Protein AF-A0A7X7UWN7-F1 (afdb_monomer_lite)

Secondary structure (DSSP, 8-state):
--HHHHHHHHHHHHHHHHHHH-TTTSHHHHHHHHHHHHHHHHHHHHHHHHHHHHHTTPPP-HHHHHHHTT--HHHHHHHHHHHHHTTSEEEETTEEEE-HHHHHHHHHHHHHHHHHHHHHHHHT---GGGHHHHHHHHHTTS-HHHHHHHHHHTT--SB-SSSPBPPPTTSPPPP---EEGGG--TT-EEEEEEE---SHHHHHHHHHTT--TT-EEEEEEE-SSEEEEEETTEEEEEEHHHHTTEEEEE-TT-HHHHTTEEEGGGPPTT--EEEEEE-TTS-HHHHHHHHHTT--TT-EEEEEEE-TTS-SEEEEETTEEEEE-HHHHHTEEEEEPP---

Structure (mmCIF, N/CA/C/O backbone):
data_AF-A0A7X7UWN7-F1
#
_entry.id   AF-A0A7X7UWN7-F1
#
loop_
_atom_site.group_PDB
_atom_site.id
_atom_site.type_symbol
_atom_site.label_atom_id
_atom_site.label_alt_id
_atom_site.label_comp_id
_atom_site.label_asym_id
_atom_site.label_entity_id
_atom_site.label_seq_id
_atom_site.pdbx_PDB_ins_code
_atom_site.Cartn_x
_atom_site.Cartn_y
_atom_site.Cartn_z
_atom_site.occupancy
_atom_site.B_iso_or_equiv
_atom_site.auth_seq_id
_atom_site.auth_comp_id
_atom_site.auth_asym_id
_atom_site.auth_atom_id
_atom_site.pdbx_PDB_model_num
ATOM 1 N N . MET A 1 1 ? -22.837 42.977 45.318 1.00 58.94 1 MET A N 1
ATOM 2 C CA . MET A 1 1 ? -22.972 42.975 43.844 1.00 58.94 1 MET A CA 1
ATOM 3 C C . MET A 1 1 ? -24.121 43.914 43.509 1.00 58.94 1 MET A C 1
ATOM 5 O O . MET A 1 1 ? -25.212 43.679 44.011 1.00 58.94 1 MET A O 1
ATOM 9 N N . ASN A 1 2 ? -23.873 45.028 42.815 1.00 81.75 2 ASN A N 1
ATOM 10 C CA . ASN A 1 2 ? -24.909 46.043 42.580 1.00 81.75 2 ASN A CA 1
ATOM 11 C C . ASN A 1 2 ? -26.009 45.492 41.660 1.00 81.75 2 ASN A C 1
ATOM 13 O O . ASN A 1 2 ? -25.723 44.777 40.705 1.00 81.75 2 ASN A O 1
ATOM 17 N N . LEU A 1 3 ? -27.269 45.849 41.920 1.00 79.75 3 LEU A N 1
ATOM 18 C CA . LEU A 1 3 ? -28.424 45.386 41.133 1.00 79.75 3 LEU A CA 1
ATOM 19 C C . LEU A 1 3 ? -28.244 45.666 39.625 1.00 79.75 3 LEU A C 1
ATOM 21 O O . LEU A 1 3 ? -28.617 44.864 38.776 1.00 79.75 3 LEU A O 1
ATOM 25 N N . ILE A 1 4 ? -27.571 46.773 39.309 1.00 78.88 4 ILE A N 1
ATOM 26 C CA . ILE A 1 4 ? -27.265 47.225 37.949 1.00 78.88 4 ILE A CA 1
ATOM 27 C C . ILE A 1 4 ? -26.308 46.264 37.220 1.00 78.88 4 ILE A C 1
ATOM 29 O O . ILE A 1 4 ? -26.513 45.984 36.041 1.00 78.88 4 ILE A O 1
ATOM 33 N N . THR A 1 5 ? -25.295 45.704 37.895 1.00 76.75 5 THR A N 1
ATOM 34 C CA . THR A 1 5 ? -24.369 44.754 37.249 1.00 76.75 5 THR A CA 1
ATOM 35 C C . THR A 1 5 ? -25.026 43.407 36.962 1.00 76.75 5 THR A C 1
ATOM 37 O O . THR A 1 5 ? -24.715 42.788 35.949 1.00 76.75 5 THR A O 1
ATOM 40 N N . ILE A 1 6 ? -25.980 42.976 37.792 1.00 77.56 6 ILE A N 1
ATOM 41 C CA . ILE A 1 6 ? -26.754 41.746 37.556 1.00 77.56 6 ILE A CA 1
ATOM 42 C C . ILE A 1 6 ? -27.646 41.899 36.316 1.00 77.56 6 ILE A C 1
ATOM 44 O O . ILE A 1 6 ? -27.678 41.009 35.467 1.00 77.56 6 ILE A O 1
ATOM 48 N N . ILE A 1 7 ? -28.315 43.049 36.180 1.00 80.56 7 ILE A N 1
ATOM 49 C CA . ILE A 1 7 ? -29.203 43.351 35.047 1.00 80.56 7 ILE A CA 1
ATOM 50 C C . ILE A 1 7 ? -28.427 43.415 33.722 1.00 80.56 7 ILE A C 1
ATOM 52 O O . ILE A 1 7 ? -28.947 42.985 32.697 1.00 80.56 7 ILE A O 1
ATOM 56 N N . LEU A 1 8 ? -27.176 43.888 33.733 1.00 76.12 8 LEU A N 1
ATOM 57 C CA . LEU A 1 8 ? -26.324 43.937 32.537 1.00 76.12 8 LEU A CA 1
ATOM 58 C C . LEU A 1 8 ? -25.730 42.570 32.147 1.00 76.12 8 LEU A C 1
ATOM 60 O O . LEU A 1 8 ? -25.534 42.308 30.962 1.00 76.12 8 LEU A O 1
ATOM 64 N N . LEU A 1 9 ? -25.462 41.684 33.112 1.00 79.50 9 LEU A N 1
ATOM 65 C CA . LEU A 1 9 ? -24.860 40.366 32.855 1.00 79.50 9 LEU A CA 1
ATOM 66 C C . LEU A 1 9 ? -25.878 39.295 32.436 1.00 79.50 9 LEU A C 1
ATOM 68 O O . LEU A 1 9 ? -25.540 38.408 31.655 1.00 79.50 9 LEU A O 1
ATOM 72 N N . LEU A 1 10 ? -27.122 39.382 32.912 1.00 83.25 10 LEU A N 1
ATOM 73 C CA . LEU A 1 10 ? -28.211 38.459 32.562 1.00 83.25 10 LEU A CA 1
ATOM 74 C C . LEU A 1 10 ? -28.462 38.302 31.047 1.00 83.25 10 LEU A C 1
ATOM 76 O O . LEU A 1 10 ? -28.512 37.160 30.586 1.00 83.25 10 LEU A O 1
ATOM 80 N N . PRO A 1 11 ? -28.588 39.377 30.244 1.00 79.75 11 PRO A N 1
ATOM 81 C CA . PRO A 1 11 ? -28.801 39.246 28.803 1.00 79.75 11 PRO A CA 1
ATOM 82 C C . PRO A 1 11 ? -27.564 38.699 28.081 1.00 79.75 11 PRO A C 1
ATOM 84 O O . PRO A 1 11 ? -27.709 37.918 27.145 1.00 79.75 11 PRO A O 1
ATOM 87 N N . LEU A 1 12 ? -26.351 39.028 28.541 1.00 81.50 12 LEU A N 1
ATOM 88 C CA . LEU A 1 12 ? -25.115 38.465 27.991 1.00 81.50 12 LEU A CA 1
ATOM 89 C C . LEU A 1 12 ? -25.036 36.951 28.242 1.00 81.50 12 LEU A C 1
ATOM 91 O O . LEU A 1 12 ? -24.726 36.183 27.333 1.00 81.50 12 LEU A O 1
ATOM 95 N N . LEU A 1 13 ? -25.384 36.514 29.456 1.00 83.38 13 LEU A N 1
ATOM 96 C CA . LEU A 1 13 ? -25.461 35.099 29.812 1.00 83.38 13 LEU A CA 1
ATOM 97 C C . LEU A 1 13 ? -26.545 34.377 28.998 1.00 83.38 13 LEU A C 1
ATOM 99 O O . LEU A 1 13 ? -26.304 33.276 28.510 1.00 83.38 13 LEU A O 1
ATOM 103 N N . ALA A 1 14 ? -27.705 35.006 28.795 1.00 80.31 14 ALA A N 1
ATOM 104 C CA . ALA A 1 14 ? -28.768 34.460 27.957 1.00 80.31 14 ALA A CA 1
ATOM 105 C C . ALA A 1 14 ? -28.316 34.295 26.495 1.00 80.31 14 ALA A C 1
ATOM 107 O O . ALA A 1 14 ? -28.570 33.251 25.904 1.00 80.31 14 ALA A O 1
ATOM 108 N N . ILE A 1 15 ? -27.582 35.262 25.932 1.00 81.56 15 ILE A N 1
ATOM 109 C CA . ILE A 1 15 ? -27.003 35.159 24.581 1.00 81.56 15 ILE A CA 1
ATOM 110 C C . ILE A 1 15 ? -25.993 34.008 24.505 1.00 81.56 15 ILE A C 1
ATOM 112 O O . ILE A 1 15 ? -26.035 33.231 23.553 1.00 81.56 15 ILE A O 1
ATOM 116 N N . ILE A 1 16 ? -25.125 33.849 25.510 1.00 77.75 16 ILE A N 1
ATOM 117 C CA . ILE A 1 16 ? -24.167 32.732 25.576 1.00 77.75 16 ILE A CA 1
ATOM 118 C C . ILE A 1 16 ? -24.905 31.390 25.639 1.00 77.75 16 ILE A C 1
ATOM 120 O O . ILE A 1 16 ? -24.565 30.476 24.891 1.00 77.75 16 ILE A O 1
ATOM 124 N N . ILE A 1 17 ? -25.937 31.274 26.480 1.00 77.94 17 ILE A N 1
ATOM 125 C CA . ILE A 1 17 ? -26.763 30.063 26.597 1.00 77.94 17 ILE A CA 1
ATOM 126 C C . ILE A 1 17 ? -27.467 29.761 25.271 1.00 77.94 17 ILE A C 1
ATOM 128 O O . ILE A 1 17 ? -27.450 28.616 24.824 1.00 77.94 17 ILE A O 1
ATOM 132 N N . VAL A 1 18 ? -28.033 30.774 24.608 1.00 77.31 18 VAL A N 1
ATOM 133 C CA . VAL A 1 18 ? -28.680 30.615 23.301 1.00 77.31 18 VAL A CA 1
ATOM 134 C C . VAL A 1 18 ? -27.666 30.150 22.260 1.00 77.31 18 VAL A C 1
ATOM 136 O O . VAL A 1 18 ? -27.923 29.130 21.635 1.00 77.31 18 VAL A O 1
ATOM 139 N N . LEU A 1 19 ? -26.498 30.798 22.133 1.00 73.75 19 LEU A N 1
ATOM 140 C CA . LEU A 1 19 ? -25.402 30.381 21.239 1.00 73.75 19 LEU A CA 1
ATOM 141 C C . LEU A 1 19 ? -24.911 28.953 21.527 1.00 73.75 19 LEU A C 1
ATOM 143 O O . LEU A 1 19 ? -24.501 28.233 20.615 1.00 73.75 19 LEU A O 1
ATOM 147 N N . PHE A 1 20 ? -24.963 28.524 22.787 1.00 69.81 20 PHE A N 1
ATOM 148 C CA . PHE A 1 20 ? -24.607 27.169 23.190 1.00 69.81 20 PHE A CA 1
ATOM 149 C C . PHE A 1 20 ? -25.685 26.149 22.792 1.00 69.81 20 PHE A C 1
ATOM 151 O O . PHE A 1 20 ? -25.344 25.056 22.342 1.00 69.81 20 PHE A O 1
ATOM 158 N N . LEU A 1 21 ? -26.966 26.516 22.907 1.00 72.50 21 LEU A N 1
ATOM 159 C CA . LEU A 1 21 ? -28.130 25.652 22.678 1.00 72.50 21 LEU A CA 1
ATOM 160 C C . LEU A 1 21 ? -28.696 25.697 21.247 1.00 72.50 21 LEU A C 1
ATOM 162 O O . LEU A 1 21 ? -29.639 24.954 20.977 1.00 72.50 21 LEU A O 1
ATOM 166 N N . ILE A 1 22 ? -28.152 26.516 20.331 1.00 69.56 22 ILE A N 1
ATOM 167 C CA . ILE A 1 22 ? -28.611 26.553 18.929 1.00 69.56 22 ILE A CA 1
ATOM 168 C C . ILE A 1 22 ? -28.548 25.133 18.337 1.00 69.56 22 ILE A C 1
ATOM 170 O O . ILE A 1 22 ? -27.453 24.559 18.253 1.00 69.56 22 ILE A O 1
ATOM 174 N N . PRO A 1 23 ? -29.685 24.561 17.899 1.00 52.19 23 PRO A N 1
ATOM 175 C CA . PRO A 1 23 ? -29.709 23.249 17.266 1.00 52.19 23 PRO A CA 1
ATOM 176 C C . PRO A 1 23 ? -28.826 23.247 16.013 1.00 52.19 23 PRO A C 1
ATOM 178 O O . PRO A 1 23 ? -28.840 24.198 15.236 1.00 52.19 23 PRO A O 1
ATOM 181 N N . GLU A 1 24 ? -28.028 22.195 15.837 1.00 57.28 24 GLU A N 1
ATOM 182 C CA . GLU A 1 24 ? -27.135 21.947 14.685 1.00 57.28 24 GLU A CA 1
ATOM 183 C C . GLU A 1 24 ? -25.972 22.929 14.437 1.00 57.28 24 GLU A C 1
ATOM 185 O O . GLU A 1 24 ? -25.053 22.588 13.691 1.00 57.28 24 GLU A O 1
ATOM 190 N N . ARG A 1 25 ? -25.966 24.124 15.044 1.00 61.41 25 ARG A N 1
ATOM 191 C CA . ARG A 1 25 ? -24.914 25.144 14.836 1.00 61.41 25 ARG A CA 1
ATOM 192 C C . ARG A 1 25 ? -24.322 25.735 16.116 1.00 61.41 25 ARG A C 1
ATOM 194 O O . ARG A 1 25 ? -23.379 26.516 16.038 1.00 61.41 25 ARG A O 1
ATOM 201 N N . GLY A 1 26 ? -24.855 25.387 17.285 1.00 64.38 26 GLY A N 1
ATOM 202 C CA . GLY A 1 26 ? -24.353 25.876 18.568 1.00 64.38 26 GLY A CA 1
ATOM 203 C C . GLY A 1 26 ? -23.052 25.198 19.003 1.00 64.38 26 GLY A C 1
ATOM 204 O O . GLY A 1 26 ? -22.758 24.065 18.601 1.00 64.38 26 GLY A O 1
ATOM 205 N N . LEU A 1 27 ? -22.299 25.859 19.887 1.00 63.00 27 LEU A N 1
ATOM 206 C CA . LEU A 1 27 ? -21.019 25.353 20.417 1.00 63.00 27 LEU A CA 1
ATOM 207 C C . LEU A 1 27 ? -21.154 23.968 21.077 1.00 63.00 27 LEU A C 1
ATOM 209 O O . LEU A 1 27 ? -20.261 23.133 20.957 1.00 63.00 27 LEU A O 1
ATOM 213 N N . PHE A 1 28 ? -22.292 23.674 21.715 1.00 65.31 28 PHE A N 1
ATOM 214 C CA . PHE A 1 28 ? -22.563 22.356 22.295 1.00 65.31 28 PHE A CA 1
ATOM 215 C C . PHE A 1 28 ? -22.678 21.247 21.242 1.00 65.31 28 PHE A C 1
ATOM 217 O O . PHE A 1 28 ? -22.178 20.137 21.434 1.00 65.31 28 PHE A O 1
ATOM 224 N N . SER A 1 29 ? -23.341 21.549 20.122 1.00 55.94 29 SER A N 1
ATOM 225 C CA . SER A 1 29 ? -23.528 20.611 19.012 1.00 55.94 29 SER A CA 1
ATOM 226 C C . SER A 1 29 ? -22.199 20.312 18.310 1.00 55.94 29 SER A C 1
ATOM 228 O O . SER A 1 29 ? -21.918 19.155 17.996 1.00 55.94 29 SER A O 1
ATOM 230 N N . PHE A 1 30 ? -21.338 21.328 18.188 1.00 60.66 30 PHE A N 1
ATOM 231 C CA . PHE A 1 30 ? -19.974 21.198 17.686 1.00 60.66 30 PHE A CA 1
ATOM 232 C C . PHE A 1 30 ? -19.118 20.302 18.590 1.00 60.66 30 PHE A C 1
ATOM 234 O O . PHE A 1 30 ? -18.545 19.325 18.114 1.00 60.66 30 PHE A O 1
ATOM 241 N N . SER A 1 31 ? -19.108 20.553 19.905 1.00 61.59 31 SER A N 1
ATOM 242 C CA . SER A 1 31 ? -18.355 19.733 20.867 1.00 61.59 31 SER A CA 1
ATOM 243 C C . SER A 1 31 ? -18.829 18.277 20.908 1.00 61.59 31 SER A C 1
ATOM 245 O O . SER A 1 31 ? -18.015 17.358 20.989 1.00 61.59 31 SER A O 1
ATOM 247 N N . ARG A 1 32 ? -20.146 18.036 20.815 1.00 65.94 32 ARG A N 1
ATOM 248 C CA . ARG A 1 32 ? -20.699 16.674 20.726 1.00 65.94 32 ARG A CA 1
ATOM 249 C C . ARG A 1 32 ? -20.287 15.965 19.441 1.00 65.94 32 ARG A C 1
ATOM 251 O O . ARG A 1 32 ? -19.937 14.788 19.499 1.00 65.94 32 ARG A O 1
ATOM 258 N N . LYS A 1 33 ? -20.325 16.666 18.305 1.00 71.88 33 LYS A N 1
ATOM 259 C CA . LYS A 1 33 ? -19.893 16.125 17.015 1.00 71.88 33 LYS A CA 1
ATOM 260 C C . LYS A 1 33 ? -18.407 15.763 17.051 1.00 71.88 33 LYS A C 1
ATOM 262 O O . LYS A 1 33 ? -18.080 14.611 16.806 1.00 71.88 33 LYS A O 1
ATOM 267 N N . ALA A 1 34 ? -17.550 16.686 17.490 1.00 71.81 34 ALA A N 1
ATOM 268 C CA . ALA A 1 34 ? -16.112 16.453 17.616 1.00 71.81 34 ALA A CA 1
ATOM 269 C C . ALA A 1 34 ? -15.787 15.259 18.530 1.00 71.81 34 ALA A C 1
ATOM 271 O O . ALA A 1 34 ? -14.962 14.417 18.183 1.00 71.81 34 ALA A O 1
ATOM 272 N N . LYS A 1 35 ? -16.482 15.132 19.671 1.00 74.88 35 LYS A N 1
ATOM 273 C CA . LYS A 1 35 ? -16.328 13.971 20.559 1.00 74.88 35 LYS A CA 1
ATOM 274 C C . LYS A 1 35 ? -16.717 12.663 19.864 1.00 74.88 35 LYS A C 1
ATOM 276 O O . LYS A 1 35 ? -15.997 11.679 19.988 1.00 74.88 35 LYS A O 1
ATOM 281 N N . ARG A 1 36 ? -17.848 12.643 19.154 1.00 75.50 36 ARG A N 1
ATOM 282 C CA . ARG A 1 36 ? -18.319 11.452 18.434 1.00 75.50 36 ARG A CA 1
ATOM 283 C C . ARG A 1 36 ? -17.356 11.051 17.317 1.00 75.50 36 ARG A C 1
ATOM 285 O O . ARG A 1 36 ? -17.091 9.866 17.161 1.00 75.50 36 ARG A O 1
ATOM 292 N N . ASP A 1 37 ? -16.838 12.026 16.579 1.00 83.56 37 ASP A N 1
ATOM 293 C CA . ASP A 1 37 ? -15.902 11.789 15.482 1.00 83.56 37 ASP A CA 1
ATOM 294 C C . ASP A 1 37 ? -14.577 11.226 16.029 1.00 83.56 37 ASP A C 1
ATOM 296 O O . ASP A 1 37 ? -14.093 10.212 15.539 1.00 83.56 37 ASP A O 1
ATOM 300 N N . HIS A 1 38 ? -14.064 11.773 17.137 1.00 87.25 38 HIS A N 1
ATOM 301 C CA . HIS A 1 38 ? -12.885 11.225 17.819 1.00 87.25 38 HIS A CA 1
ATOM 302 C C . HIS A 1 38 ? -13.106 9.805 18.368 1.00 87.25 38 HIS A C 1
ATOM 304 O O . HIS A 1 38 ? -12.236 8.945 18.262 1.00 87.25 38 HIS A O 1
ATOM 310 N N . GLU A 1 39 ? -14.280 9.530 18.942 1.00 87.94 39 GLU A N 1
ATOM 311 C CA . GLU A 1 39 ? -14.623 8.178 19.389 1.00 87.94 39 GLU A CA 1
ATOM 312 C C . GLU A 1 39 ? -14.710 7.174 18.236 1.00 87.94 39 GLU A C 1
ATOM 314 O O . GLU A 1 39 ? -14.406 6.001 18.446 1.00 87.94 39 GLU A O 1
ATOM 319 N N . ARG A 1 40 ? -15.138 7.619 17.049 1.00 90.50 40 ARG A N 1
ATOM 320 C CA . ARG A 1 40 ? -15.190 6.787 15.847 1.00 90.50 40 ARG A CA 1
ATOM 321 C C . ARG A 1 40 ? -13.786 6.410 15.381 1.00 90.50 40 ARG A C 1
ATOM 323 O O . ARG A 1 40 ? -13.562 5.225 15.181 1.00 90.50 40 ARG A O 1
ATOM 330 N N . ILE A 1 41 ? -12.873 7.381 15.303 1.00 94.44 41 ILE A N 1
ATOM 331 C CA . ILE A 1 41 ? -11.463 7.170 14.929 1.00 94.44 41 ILE A CA 1
ATOM 332 C C . ILE A 1 41 ? -10.845 6.075 15.805 1.00 94.44 41 ILE A C 1
ATOM 334 O O . ILE A 1 41 ? -10.459 5.028 15.307 1.00 94.44 41 ILE A O 1
ATOM 338 N N . ILE A 1 42 ? -10.917 6.231 17.133 1.00 95.50 42 ILE A N 1
ATOM 339 C CA . ILE A 1 42 ? -10.351 5.252 18.076 1.00 95.50 42 ILE A CA 1
ATOM 340 C C . ILE A 1 42 ? -10.930 3.843 17.873 1.00 95.50 42 ILE A C 1
ATOM 342 O O . ILE A 1 42 ? -10.210 2.853 18.007 1.00 95.50 42 ILE A O 1
ATOM 346 N N . VAL A 1 43 ? -12.237 3.733 17.610 1.00 95.19 43 VAL A N 1
ATOM 347 C CA . VAL A 1 43 ? -12.883 2.440 17.347 1.00 95.19 43 VAL A CA 1
ATOM 348 C C . VAL A 1 43 ? -12.372 1.843 16.040 1.00 95.19 43 VAL A C 1
ATOM 350 O O . VAL A 1 43 ? -11.995 0.677 16.032 1.00 95.19 43 VAL A O 1
ATOM 353 N N . GLU A 1 44 ? -12.358 2.622 14.961 1.00 96.81 44 GLU A N 1
ATOM 354 C CA . GLU A 1 44 ? -11.932 2.177 13.633 1.00 96.81 44 GLU A CA 1
ATOM 355 C C . GLU A 1 44 ? -10.445 1.765 13.630 1.00 96.81 44 GLU A C 1
ATOM 357 O O . GLU A 1 44 ? -10.145 0.650 13.201 1.00 96.81 44 GLU A O 1
ATOM 362 N N . ASP A 1 45 ? -9.556 2.557 14.236 1.00 97.12 45 ASP A N 1
ATOM 363 C CA . ASP A 1 45 ? -8.121 2.249 14.378 1.00 97.12 45 ASP A CA 1
ATOM 364 C C . ASP A 1 45 ? -7.878 0.996 15.218 1.00 97.12 45 ASP A C 1
ATOM 366 O O . ASP A 1 45 ? -7.069 0.136 14.875 1.00 97.12 45 ASP A O 1
ATOM 370 N N . SER A 1 46 ? -8.633 0.835 16.311 1.00 97.75 46 SER A N 1
ATOM 371 C CA . SER A 1 46 ? -8.522 -0.371 17.137 1.00 97.75 46 SER A CA 1
ATOM 372 C C . SER A 1 46 ? -8.910 -1.622 16.357 1.00 97.75 46 SER A C 1
ATOM 374 O O . SER A 1 46 ? -8.272 -2.661 16.506 1.00 97.75 46 SER A O 1
ATOM 376 N N . LEU A 1 47 ? -9.967 -1.544 15.545 1.00 97.81 47 LEU A N 1
ATOM 377 C CA . LEU A 1 47 ? -10.428 -2.675 14.746 1.00 97.81 47 LEU A CA 1
ATOM 378 C C . LEU A 1 47 ? -9.446 -3.011 13.620 1.00 97.81 47 LEU A C 1
ATOM 380 O O . LEU A 1 47 ? -9.218 -4.198 13.398 1.00 97.81 47 LEU A O 1
ATOM 384 N N . LYS A 1 48 ? -8.852 -2.001 12.963 1.00 96.25 48 LYS A N 1
ATOM 385 C CA . LYS A 1 48 ? -7.756 -2.183 11.992 1.00 96.25 48 LYS A CA 1
ATOM 386 C C . LYS A 1 48 ? -6.587 -2.925 12.636 1.00 96.25 48 LYS A C 1
ATOM 388 O O . LYS A 1 48 ? -6.276 -4.032 12.217 1.00 96.25 48 LYS A O 1
ATOM 393 N N . HIS A 1 49 ? -6.056 -2.402 13.744 1.00 96.69 49 HIS A N 1
ATOM 394 C CA . HIS A 1 49 ? -4.914 -3.006 14.442 1.00 96.69 49 HIS A CA 1
ATOM 395 C C . HIS A 1 49 ? -5.171 -4.457 14.872 1.00 96.69 49 HIS A C 1
ATOM 397 O O . HIS A 1 49 ? -4.323 -5.328 14.692 1.00 96.69 49 HIS A O 1
ATOM 403 N N . ILE A 1 50 ? -6.348 -4.744 15.442 1.00 97.31 50 ILE A N 1
ATOM 404 C CA . ILE A 1 50 ? -6.703 -6.115 15.846 1.00 97.31 50 ILE A CA 1
ATOM 405 C C . ILE A 1 50 ? -6.809 -7.026 14.616 1.00 97.31 50 ILE A C 1
ATOM 407 O O . ILE A 1 50 ? -6.329 -8.159 14.664 1.00 97.31 50 ILE A O 1
ATOM 411 N N . PHE A 1 51 ? -7.411 -6.537 13.527 1.00 96.50 51 PHE A N 1
ATOM 412 C CA . PHE A 1 51 ? -7.513 -7.288 12.278 1.00 96.50 51 PHE A CA 1
ATOM 413 C C . PHE A 1 51 ? -6.134 -7.626 11.712 1.00 96.50 51 PHE A C 1
ATOM 415 O O . PHE A 1 51 ? -5.914 -8.776 11.338 1.00 96.50 51 PHE A O 1
ATOM 422 N N . ASP A 1 52 ? -5.214 -6.663 11.684 1.00 93.44 52 ASP A N 1
ATOM 423 C CA . ASP A 1 52 ? -3.873 -6.847 11.126 1.00 93.44 52 ASP A CA 1
ATOM 424 C C . ASP A 1 52 ? -3.079 -7.889 11.924 1.00 93.44 52 ASP A C 1
ATOM 426 O O . ASP A 1 52 ? -2.486 -8.796 11.337 1.00 93.44 52 ASP A O 1
ATOM 430 N N . CYS A 1 53 ? -3.153 -7.848 13.262 1.00 94.31 53 CYS A N 1
ATOM 431 C CA . CYS A 1 53 ? -2.582 -8.902 14.104 1.00 94.31 53 CYS A CA 1
ATOM 432 C C . CYS A 1 53 ? -3.165 -10.281 13.754 1.00 94.31 53 CYS A C 1
ATOM 434 O O . CYS A 1 53 ? -2.415 -11.219 13.488 1.00 94.31 53 CYS A O 1
ATOM 436 N N . GLU A 1 54 ? -4.495 -10.416 13.709 1.00 93.31 54 GLU A N 1
ATOM 437 C CA . GLU A 1 54 ? -5.145 -11.695 13.388 1.00 93.31 54 GLU A CA 1
ATOM 438 C C . GLU A 1 54 ? -4.796 -12.199 11.982 1.00 93.31 54 GLU A C 1
ATOM 440 O O . GLU A 1 54 ? -4.594 -13.399 11.788 1.00 93.31 54 GLU A O 1
ATOM 445 N N . HIS A 1 55 ? -4.716 -11.296 11.000 1.00 89.56 55 HIS A N 1
ATOM 446 C CA . HIS A 1 55 ? -4.381 -11.624 9.617 1.00 89.56 55 HIS A CA 1
ATOM 447 C C . HIS A 1 55 ? -2.951 -12.158 9.486 1.00 89.56 55 HIS A C 1
ATOM 449 O O . HIS A 1 55 ? -2.712 -13.109 8.741 1.00 89.56 55 HIS A O 1
ATOM 455 N N . ASN A 1 56 ? -2.030 -11.612 10.281 1.00 87.75 56 ASN A N 1
ATOM 456 C CA . ASN A 1 56 ? -0.630 -12.026 10.330 1.00 87.75 56 ASN A CA 1
ATOM 457 C C . ASN A 1 56 ? -0.374 -13.230 11.259 1.00 87.75 56 ASN A C 1
ATOM 459 O O . ASN A 1 56 ? 0.774 -13.614 11.471 1.00 87.75 56 ASN A O 1
ATOM 463 N N . ASN A 1 57 ? -1.428 -13.882 11.771 1.00 89.69 57 ASN A N 1
ATOM 464 C CA . ASN A 1 57 ? -1.355 -14.963 12.768 1.00 89.69 57 ASN A CA 1
ATOM 465 C C . ASN A 1 57 ? -0.657 -14.547 14.078 1.00 89.69 57 ASN A C 1
ATOM 467 O O . ASN A 1 57 ? -0.070 -15.377 14.779 1.00 89.69 57 ASN A O 1
ATOM 471 N N . GLU A 1 58 ? -0.739 -13.267 14.425 1.00 92.12 58 GLU A N 1
ATOM 472 C CA . GLU A 1 58 ? -0.251 -12.704 15.676 1.00 92.12 58 GLU A CA 1
ATOM 473 C C . GLU A 1 58 ? -1.385 -12.569 16.699 1.00 92.12 58 GLU A C 1
ATOM 475 O O . GLU A 1 58 ? -2.569 -12.494 16.366 1.00 92.12 58 GLU A O 1
ATOM 480 N N . ILE A 1 59 ? -1.024 -12.519 17.983 1.00 91.25 59 ILE A N 1
ATOM 481 C CA . ILE A 1 59 ? -1.991 -12.306 19.062 1.00 91.25 59 ILE A CA 1
ATOM 482 C C . ILE A 1 59 ? -1.979 -10.819 19.430 1.00 91.25 59 ILE A C 1
ATOM 484 O O . ILE A 1 59 ? -0.960 -10.337 19.941 1.00 91.25 59 ILE A O 1
ATOM 488 N N . PRO A 1 60 ? -3.090 -10.084 19.239 1.00 93.94 60 PRO A N 1
ATOM 489 C CA . PRO A 1 60 ? -3.151 -8.683 19.616 1.00 93.94 60 PRO A CA 1
ATOM 490 C C . PRO A 1 60 ? -2.996 -8.554 21.135 1.00 93.94 60 PRO A C 1
ATOM 492 O O . PRO A 1 60 ? -3.619 -9.263 21.930 1.00 93.94 60 PRO A O 1
ATOM 495 N N . SER A 1 61 ? -2.128 -7.636 21.553 1.00 94.31 61 SER A N 1
ATOM 496 C CA . SER A 1 61 ? -1.811 -7.406 22.964 1.00 94.31 61 SER A CA 1
ATOM 497 C C . SER A 1 61 ? -2.186 -5.993 23.386 1.00 94.31 61 SER A C 1
ATOM 499 O O . SER A 1 61 ? -2.132 -5.054 22.588 1.00 94.31 61 SER A O 1
ATOM 501 N N . LEU A 1 62 ? -2.511 -5.814 24.670 1.00 95.31 62 LEU A N 1
ATOM 502 C CA . LEU A 1 62 ? -2.824 -4.491 25.217 1.00 95.31 62 LEU A CA 1
ATOM 503 C C . LEU A 1 62 ? -1.685 -3.487 24.967 1.00 95.31 62 LEU A C 1
ATOM 505 O O . LEU A 1 62 ? -1.947 -2.330 24.651 1.00 95.31 62 LEU A O 1
ATOM 509 N N . SER A 1 63 ? -0.430 -3.937 25.071 1.00 94.81 63 SER A N 1
ATOM 510 C CA . SER A 1 63 ? 0.747 -3.115 24.788 1.00 94.81 63 SER A CA 1
ATOM 511 C C . SER A 1 63 ? 0.815 -2.695 23.324 1.00 94.81 63 SER A C 1
ATOM 513 O O . SER A 1 63 ? 0.968 -1.502 23.063 1.00 94.81 63 SER A O 1
ATOM 515 N N . SER A 1 64 ? 0.650 -3.634 22.386 1.00 94.69 64 SER A N 1
ATOM 516 C CA . SER A 1 64 ? 0.656 -3.325 20.949 1.00 94.69 64 SER A CA 1
ATOM 517 C C . SER A 1 64 ? -0.421 -2.302 20.581 1.00 94.69 64 SER A C 1
ATOM 519 O O . SER A 1 64 ? -0.101 -1.280 19.979 1.00 94.69 64 SER A O 1
ATOM 521 N N . LEU A 1 65 ? -1.655 -2.498 21.061 1.00 96.19 65 LEU A N 1
ATOM 522 C CA . LEU A 1 65 ? -2.770 -1.598 20.781 1.00 96.19 65 LEU A CA 1
ATOM 523 C C . LEU A 1 65 ? -2.567 -0.219 21.424 1.00 96.19 65 LEU A C 1
ATOM 525 O O . LEU A 1 65 ? -2.828 0.800 20.796 1.00 96.19 65 LEU A O 1
ATOM 529 N N . SER A 1 66 ? -2.052 -0.165 22.659 1.00 96.50 66 SER A N 1
ATOM 530 C CA . SER A 1 66 ? -1.772 1.112 23.331 1.00 96.50 66 SER A CA 1
ATOM 531 C C . SER A 1 66 ? -0.726 1.946 22.590 1.00 96.50 66 SER A C 1
ATOM 533 O O . SER A 1 66 ? -0.854 3.167 22.506 1.00 96.50 66 SER A O 1
ATOM 535 N N . LYS A 1 67 ? 0.287 1.278 22.020 1.00 94.94 67 LYS A N 1
ATOM 536 C CA . LYS A 1 67 ? 1.329 1.915 21.218 1.00 94.94 67 LYS A CA 1
ATOM 537 C C . LYS A 1 67 ? 0.761 2.419 19.893 1.00 94.94 67 LYS A C 1
ATOM 539 O O . LYS A 1 67 ? 1.043 3.556 19.542 1.00 94.94 67 LYS A O 1
ATOM 544 N N . HIS A 1 68 ? -0.049 1.606 19.211 1.00 93.62 68 HIS A N 1
ATOM 545 C CA . HIS A 1 68 ? -0.709 1.981 17.959 1.00 93.62 68 HIS A CA 1
ATOM 546 C C . HIS A 1 68 ? -1.609 3.214 18.142 1.00 93.62 68 HIS A C 1
ATOM 548 O O . HIS A 1 68 ? -1.429 4.219 17.469 1.00 93.62 68 HIS A O 1
ATOM 554 N N . LEU A 1 69 ? -2.479 3.205 19.158 1.00 93.75 69 LEU A N 1
ATOM 555 C CA . LEU A 1 69 ? -3.378 4.326 19.465 1.00 93.75 69 LEU A CA 1
ATOM 556 C C . LEU A 1 69 ? -2.681 5.537 20.111 1.00 93.75 69 LEU A C 1
ATOM 558 O O . LEU A 1 69 ? -3.351 6.515 20.449 1.00 93.75 69 LEU A O 1
ATOM 562 N N . SER A 1 70 ? -1.372 5.461 20.383 1.00 94.62 70 SER A N 1
ATOM 563 C CA . SER A 1 70 ? -0.636 6.462 21.171 1.00 94.62 70 SER A CA 1
ATOM 564 C C . SER A 1 70 ? -1.347 6.830 22.489 1.00 94.62 70 SER A C 1
ATOM 566 O O . SER A 1 70 ? -1.408 7.993 22.894 1.00 94.62 70 SER A O 1
ATOM 568 N N . ALA A 1 71 ? -1.913 5.827 23.168 1.00 94.12 71 ALA A N 1
ATOM 569 C CA . ALA A 1 71 ? -2.782 5.992 24.331 1.00 94.12 71 ALA A CA 1
ATOM 570 C C . ALA A 1 71 ? -2.236 5.269 25.571 1.00 94.12 71 ALA A C 1
ATOM 572 O O . ALA A 1 71 ? -1.470 4.310 25.489 1.00 94.12 71 ALA A O 1
ATOM 573 N N . SER A 1 72 ? -2.665 5.693 26.766 1.00 96.31 72 SER A N 1
ATOM 574 C CA . SER A 1 72 ? -2.298 4.987 27.998 1.00 96.31 72 SER A CA 1
ATOM 575 C C . SER A 1 72 ? -2.920 3.584 28.046 1.00 96.31 72 SER A C 1
ATOM 577 O O . SER A 1 72 ? -3.991 3.332 27.485 1.00 96.31 72 SER A O 1
ATOM 579 N N . MET A 1 73 ? -2.289 2.663 28.779 1.00 95.00 73 MET A N 1
ATOM 580 C CA . MET A 1 73 ? -2.825 1.310 29.006 1.00 95.00 73 MET A CA 1
ATOM 581 C C . MET A 1 73 ? -4.238 1.338 29.604 1.00 95.00 73 MET A C 1
ATOM 583 O O . MET A 1 73 ? -5.086 0.522 29.254 1.00 95.00 73 MET A O 1
ATOM 587 N N . GLU A 1 74 ? -4.509 2.286 30.503 1.00 95.25 74 GLU A N 1
ATOM 588 C CA . GLU A 1 74 ? -5.835 2.474 31.095 1.00 95.25 74 GLU A CA 1
ATOM 589 C C . GLU A 1 74 ? -6.861 2.909 30.046 1.00 95.25 74 GLU A C 1
ATOM 591 O O . GLU A 1 74 ? -7.927 2.300 29.939 1.00 95.25 74 GLU A O 1
ATOM 596 N N . LYS A 1 75 ? -6.520 3.908 29.221 1.00 95.00 75 LYS A N 1
ATOM 597 C CA . LYS A 1 75 ? -7.397 4.373 28.146 1.00 95.00 75 LYS A CA 1
ATOM 598 C C . LYS A 1 75 ? -7.674 3.260 27.139 1.00 95.00 75 LYS A C 1
ATOM 600 O O . LYS A 1 75 ? -8.819 3.064 26.746 1.00 95.00 75 LYS A O 1
ATOM 605 N N . THR A 1 76 ? -6.652 2.481 26.802 1.00 96.12 76 THR A N 1
ATOM 606 C CA . THR A 1 76 ? -6.758 1.330 25.897 1.00 96.12 76 THR A CA 1
ATOM 607 C C . THR A 1 76 ? -7.703 0.261 26.456 1.00 96.12 76 THR A C 1
ATOM 609 O O . THR A 1 76 ? -8.559 -0.245 25.736 1.00 96.12 76 THR A O 1
ATOM 612 N N . ARG A 1 77 ? -7.648 -0.032 27.766 1.00 95.19 77 ARG A N 1
ATOM 613 C CA . ARG A 1 77 ? -8.625 -0.935 28.404 1.00 95.19 77 ARG A CA 1
ATOM 614 C C . ARG A 1 77 ? -10.053 -0.403 28.313 1.00 95.19 77 ARG A C 1
ATOM 616 O O . ARG A 1 77 ? -10.958 -1.184 28.038 1.00 95.19 77 ARG A O 1
ATOM 623 N N . GLN A 1 78 ? -10.268 0.901 28.511 1.00 94.94 78 GLN A N 1
ATOM 624 C CA . GLN A 1 78 ? -11.598 1.507 28.351 1.00 94.94 78 GLN A CA 1
ATOM 625 C C . GLN A 1 78 ? -12.128 1.329 26.921 1.00 94.94 78 GLN A C 1
ATOM 627 O O . GLN A 1 78 ? -13.305 1.024 26.738 1.00 94.94 78 GLN A O 1
ATOM 632 N N . VAL A 1 79 ? -11.258 1.467 25.914 1.00 95.88 79 VAL A N 1
ATOM 633 C CA . VAL A 1 79 ? -11.606 1.225 24.505 1.00 95.88 79 VAL A CA 1
ATOM 634 C C . VAL A 1 79 ? -11.996 -0.235 24.278 1.00 95.88 79 VAL A C 1
ATOM 636 O O . VAL A 1 79 ? -13.064 -0.484 23.728 1.00 95.88 79 VAL A O 1
ATOM 639 N N . LEU A 1 80 ? -11.211 -1.198 24.771 1.00 96.69 80 LEU A N 1
ATOM 640 C CA . LEU A 1 80 ? -11.541 -2.627 24.667 1.00 96.69 80 LEU A CA 1
ATOM 641 C C . LEU A 1 80 ? -12.873 -2.968 25.351 1.00 96.69 80 LEU A C 1
ATOM 643 O O . LEU A 1 80 ? -13.692 -3.696 24.793 1.00 96.69 80 LEU A O 1
ATOM 647 N N . HIS A 1 81 ? -13.135 -2.407 26.534 1.00 95.38 81 HIS A N 1
ATOM 648 C CA . HIS A 1 81 ? -14.429 -2.569 27.199 1.00 95.38 81 HIS A CA 1
ATOM 649 C C . HIS A 1 81 ? -15.579 -2.025 26.347 1.00 95.38 81 HIS A C 1
ATOM 651 O O . HIS A 1 81 ? -16.570 -2.727 26.160 1.00 95.38 81 HIS A O 1
ATOM 657 N N . LYS A 1 82 ? -15.419 -0.832 25.764 1.00 95.19 82 LYS A N 1
ATOM 658 C CA . LYS A 1 82 ? -16.419 -0.248 24.866 1.00 95.19 82 LYS A CA 1
ATOM 659 C C . LYS A 1 82 ? -16.656 -1.124 23.634 1.00 95.19 82 LYS A C 1
ATOM 661 O O . LYS A 1 82 ? -17.806 -1.397 23.316 1.00 95.19 82 LYS A O 1
ATOM 666 N N . LEU A 1 83 ? -15.593 -1.585 22.966 1.00 97.31 83 LEU A N 1
ATOM 667 C CA . LEU A 1 83 ? -15.676 -2.472 21.796 1.00 97.31 83 LEU A CA 1
ATOM 668 C C . LEU A 1 83 ? -16.423 -3.775 22.119 1.00 97.31 83 LEU A C 1
ATOM 670 O O . LEU A 1 83 ? -17.217 -4.248 21.306 1.00 97.31 83 LEU A O 1
ATOM 674 N N . LYS A 1 84 ? -16.204 -4.328 23.320 1.00 97.31 84 LYS A N 1
ATOM 675 C CA . LYS A 1 84 ? -16.936 -5.495 23.826 1.00 97.31 84 LYS A CA 1
ATOM 676 C C . LYS A 1 84 ? -18.419 -5.183 24.036 1.00 97.31 84 LYS A C 1
ATOM 678 O O . LYS A 1 84 ? -19.260 -5.974 23.624 1.00 97.31 84 LYS A O 1
ATOM 683 N N . GLU A 1 85 ? -18.745 -4.057 24.672 1.00 96.56 85 GLU A N 1
ATOM 684 C CA . GLU A 1 85 ? -20.134 -3.642 24.934 1.00 96.56 85 GLU A CA 1
ATOM 685 C C . GLU A 1 85 ? -20.945 -3.465 23.647 1.00 96.56 85 GLU A C 1
ATOM 687 O O . GLU A 1 85 ? -22.116 -3.835 23.607 1.00 96.56 85 GLU A O 1
ATOM 692 N N . ILE A 1 86 ? -20.318 -2.952 22.584 1.00 96.50 86 ILE A N 1
ATOM 693 C CA . ILE A 1 86 ? -20.950 -2.806 21.264 1.00 96.50 86 ILE A CA 1
ATOM 694 C C . ILE A 1 86 ? -20.830 -4.062 20.381 1.00 96.50 86 ILE A C 1
ATOM 696 O O . ILE A 1 86 ? -21.242 -4.029 19.225 1.00 96.50 86 ILE A O 1
ATOM 700 N N . GLY A 1 87 ? -20.285 -5.164 20.910 1.00 97.56 87 GLY A N 1
ATOM 701 C CA . GLY A 1 87 ? -20.272 -6.475 20.254 1.00 97.56 87 GLY A CA 1
ATOM 702 C C . GLY A 1 87 ? -19.276 -6.638 19.101 1.00 97.56 87 GLY A C 1
ATOM 703 O O . GLY A 1 87 ? -19.454 -7.536 18.282 1.00 97.56 87 GLY A O 1
ATOM 704 N N . LEU A 1 88 ? -18.238 -5.800 19.011 1.00 98.19 88 LEU A N 1
ATOM 705 C CA . LEU A 1 88 ? -17.247 -5.867 17.924 1.00 98.19 88 LEU A CA 1
ATOM 706 C C . LEU A 1 88 ? -16.025 -6.731 18.261 1.00 98.19 88 LEU A C 1
ATOM 708 O O . LEU A 1 88 ? -15.291 -7.134 17.362 1.00 98.19 88 LEU A O 1
ATOM 712 N N . ILE A 1 89 ? -15.803 -7.035 19.540 1.00 98.12 89 ILE A N 1
ATOM 713 C CA . ILE A 1 89 ? -14.736 -7.944 19.975 1.00 98.12 89 ILE A CA 1
ATOM 714 C C . ILE A 1 89 ? -15.244 -8.938 21.018 1.00 98.12 89 ILE A C 1
ATOM 716 O O . ILE A 1 89 ? -16.119 -8.615 21.830 1.00 98.12 89 ILE A O 1
ATOM 720 N N . HIS A 1 90 ? -14.634 -10.120 21.069 1.00 96.44 90 HIS A N 1
ATOM 721 C CA . HIS A 1 90 ? -14.626 -10.912 22.292 1.00 96.44 90 HIS A CA 1
ATOM 722 C C . HIS A 1 90 ? -13.463 -10.446 23.167 1.00 96.44 90 HIS A C 1
ATOM 724 O O . HIS A 1 90 ? -12.366 -10.208 22.677 1.00 96.44 90 HIS A O 1
ATOM 730 N N . TYR A 1 91 ? -13.697 -10.302 24.473 1.00 94.31 91 TYR A N 1
ATOM 731 C CA . TYR A 1 91 ? -12.665 -9.881 25.424 1.00 94.31 91 TYR A CA 1
ATOM 732 C C . TYR A 1 91 ? -12.801 -10.643 26.747 1.00 94.31 91 TYR A C 1
ATOM 734 O O . TYR A 1 91 ? -13.808 -10.493 27.465 1.00 94.31 91 TYR A O 1
ATOM 742 N N . LYS A 1 92 ? -11.794 -11.477 27.045 1.00 88.62 92 LYS A N 1
ATOM 743 C CA . LYS A 1 92 ? -11.717 -12.367 28.215 1.00 88.62 92 LYS A CA 1
ATOM 744 C C . LYS A 1 92 ? -10.262 -12.517 28.676 1.00 88.62 92 LYS A C 1
ATOM 746 O O . LYS A 1 92 ? -9.383 -12.713 27.853 1.00 88.62 92 LYS A O 1
ATOM 751 N N . GLU A 1 93 ? -10.016 -12.450 29.989 1.00 81.94 93 GLU A N 1
ATOM 752 C CA . GLU A 1 93 ? -8.696 -12.737 30.595 1.00 81.94 93 GLU A CA 1
ATOM 753 C C . GLU A 1 93 ? -7.518 -11.985 29.929 1.00 81.94 93 GLU A C 1
ATOM 755 O O . GLU A 1 93 ? -6.447 -12.538 29.721 1.00 81.94 93 GLU A O 1
ATOM 760 N N . ASN A 1 94 ? -7.714 -10.703 29.589 1.00 78.88 94 ASN A N 1
ATOM 761 C CA . ASN A 1 94 ? -6.758 -9.851 28.855 1.00 78.88 94 ASN A CA 1
ATOM 762 C C . ASN A 1 94 ? -6.424 -10.286 27.412 1.00 78.88 94 ASN A C 1
ATOM 764 O O . ASN A 1 94 ? -5.555 -9.677 26.793 1.00 78.88 94 ASN A O 1
ATOM 768 N N . SER A 1 95 ? -7.133 -11.267 26.855 1.00 90.19 95 SER A N 1
ATOM 769 C CA . SER A 1 95 ? -7.103 -11.615 25.433 1.00 90.19 95 SER A CA 1
ATOM 770 C C . SER A 1 95 ? -8.343 -11.064 24.730 1.00 90.19 95 SER A C 1
ATOM 772 O O . SER A 1 95 ? -9.450 -11.091 25.284 1.00 90.19 95 SER A O 1
ATOM 774 N N . PHE A 1 96 ? -8.156 -10.540 23.520 1.00 95.12 96 PHE A N 1
ATOM 775 C CA . PHE A 1 96 ? -9.229 -10.032 22.674 1.00 95.12 96 PHE A CA 1
ATOM 776 C C . PHE A 1 96 ? -9.036 -10.443 21.218 1.00 95.12 96 PHE A C 1
ATOM 778 O O . PHE A 1 96 ? -7.907 -10.569 20.758 1.00 95.12 96 PHE A O 1
ATOM 785 N N . ASN A 1 97 ? -10.147 -10.644 20.516 1.00 96.19 97 ASN A N 1
ATOM 786 C CA . ASN A 1 97 ? -10.199 -10.899 19.078 1.00 96.19 97 ASN A CA 1
ATOM 787 C C . ASN A 1 97 ? -11.505 -10.338 18.494 1.00 96.19 97 ASN A C 1
ATOM 789 O O . ASN A 1 97 ? -12.445 -10.021 19.233 1.00 96.19 97 ASN A O 1
ATOM 793 N N . LEU A 1 98 ? -11.560 -10.173 17.178 1.00 97.56 98 LEU A N 1
ATOM 794 C CA . LEU A 1 98 ? -12.722 -9.647 16.476 1.00 97.56 98 LEU A CA 1
ATOM 795 C C . LEU A 1 98 ? -13.884 -10.642 16.513 1.00 97.56 98 LEU A C 1
ATOM 797 O O . LEU A 1 98 ? -13.722 -11.846 16.309 1.00 97.56 98 LEU A O 1
ATOM 801 N N . THR A 1 99 ? -15.092 -10.116 16.707 1.00 97.88 99 THR A N 1
ATOM 802 C CA . THR A 1 99 ? -16.313 -10.844 16.333 1.00 97.88 99 THR A CA 1
ATOM 803 C C . THR A 1 99 ? -16.466 -10.846 14.805 1.00 97.88 99 THR A C 1
ATOM 805 O O . THR A 1 99 ? -15.800 -10.063 14.117 1.00 97.88 99 THR A O 1
ATOM 808 N N . PRO A 1 100 ? -17.361 -11.669 14.225 1.00 96.25 100 PRO A N 1
ATOM 809 C CA . PRO A 1 100 ? -17.689 -11.571 12.801 1.00 96.25 100 PRO A CA 1
ATOM 810 C C . PRO A 1 100 ? -18.092 -10.149 12.371 1.00 96.25 100 PRO A C 1
ATOM 812 O O . PRO A 1 100 ? -17.650 -9.665 11.328 1.00 96.25 100 PRO A O 1
ATOM 815 N N . GLU A 1 101 ? -18.870 -9.447 13.197 1.00 96.38 101 GLU A N 1
ATOM 816 C CA . GLU A 1 101 ? -19.284 -8.061 12.967 1.00 96.38 101 GLU A CA 1
ATOM 817 C C . GLU A 1 101 ? -18.097 -7.091 13.048 1.00 96.38 101 GLU A C 1
ATOM 819 O O . GLU A 1 101 ? -17.960 -6.215 12.189 1.00 96.38 101 GLU A O 1
ATOM 824 N N . GLY A 1 102 ? -17.212 -7.276 14.035 1.00 97.25 102 GLY A N 1
ATOM 825 C CA . GLY A 1 102 ? -15.963 -6.523 14.164 1.00 97.25 102 GLY A CA 1
ATOM 826 C C . GLY A 1 102 ? -15.060 -6.681 12.950 1.00 97.25 102 GLY A C 1
ATOM 827 O O . GLY A 1 102 ? -14.562 -5.689 12.423 1.00 97.25 102 GLY A O 1
ATOM 828 N N . LYS A 1 103 ? -14.923 -7.911 12.446 1.00 96.44 103 LYS A N 1
ATOM 829 C CA . LYS A 1 103 ? -14.136 -8.225 11.251 1.00 96.44 103 LYS A CA 1
ATOM 830 C C . LYS A 1 103 ? -14.700 -7.567 9.998 1.00 96.44 103 LYS A C 1
ATOM 832 O O . LYS A 1 103 ? -13.945 -6.983 9.223 1.00 96.44 103 LYS A O 1
ATOM 837 N N . ILE A 1 104 ? -16.020 -7.609 9.810 1.00 95.38 104 ILE A N 1
ATOM 838 C CA . ILE A 1 104 ? -16.676 -6.903 8.700 1.00 95.38 104 ILE A CA 1
ATOM 839 C C . ILE A 1 104 ? -16.417 -5.399 8.803 1.00 95.38 104 ILE A C 1
ATOM 841 O O . ILE A 1 104 ? -16.130 -4.767 7.789 1.00 95.38 104 ILE A O 1
ATOM 845 N N . TYR A 1 105 ? -16.504 -4.814 10.000 1.00 95.75 105 TYR A N 1
ATOM 846 C CA . TYR A 1 105 ? -16.242 -3.389 10.177 1.00 95.75 105 TYR A CA 1
ATOM 847 C C . TYR A 1 105 ? -14.771 -3.055 9.885 1.00 95.75 105 TYR A C 1
ATOM 849 O O . TYR A 1 105 ? -14.525 -2.211 9.027 1.00 95.75 105 TYR A O 1
ATOM 857 N N . ALA A 1 106 ? -13.808 -3.767 10.474 1.00 96.75 106 ALA A N 1
ATOM 858 C CA . ALA A 1 106 ? -12.381 -3.571 10.203 1.00 96.75 106 ALA A CA 1
ATOM 859 C C . ALA A 1 106 ? -12.082 -3.570 8.692 1.00 96.75 106 ALA A C 1
ATOM 861 O O . ALA A 1 106 ? -11.519 -2.616 8.161 1.00 96.75 106 ALA A O 1
ATOM 862 N N . LEU A 1 107 ? -12.591 -4.574 7.968 1.00 96.38 107 LEU A N 1
ATOM 863 C CA . LEU A 1 107 ? -12.429 -4.686 6.517 1.00 96.38 107 LEU A CA 1
ATOM 864 C C . LEU A 1 107 ? -13.052 -3.525 5.734 1.00 96.38 107 LEU A C 1
ATOM 866 O O . LEU A 1 107 ? -12.542 -3.157 4.677 1.00 96.38 107 LEU A O 1
ATOM 870 N N . ARG A 1 108 ? -14.145 -2.924 6.220 1.00 96.31 108 ARG A N 1
ATOM 871 C CA . ARG A 1 108 ? -14.707 -1.715 5.599 1.00 96.31 108 ARG A CA 1
ATOM 872 C C . ARG A 1 108 ? -13.766 -0.530 5.750 1.00 96.31 108 ARG A C 1
ATOM 874 O O . ARG A 1 108 ? -13.592 0.191 4.773 1.00 96.31 108 ARG A O 1
ATOM 881 N N . VAL A 1 109 ? -13.174 -0.340 6.929 1.00 96.56 109 VAL A N 1
ATOM 882 C CA . VAL A 1 109 ? -12.225 0.758 7.169 1.00 96.56 109 VAL A CA 1
ATOM 883 C C . VAL A 1 109 ? -10.969 0.559 6.316 1.00 96.56 109 VAL A C 1
ATOM 885 O O . VAL A 1 109 ? -10.615 1.454 5.554 1.00 96.56 109 VAL A O 1
ATOM 888 N N . ILE A 1 110 ? -10.395 -0.650 6.313 1.00 96.62 110 ILE A N 1
ATOM 889 C CA . ILE A 1 110 ? -9.244 -1.017 5.464 1.00 96.62 110 ILE A CA 1
ATOM 890 C C . ILE A 1 110 ? -9.554 -0.781 3.979 1.00 96.62 110 ILE A C 1
ATOM 892 O O . ILE A 1 110 ? -8.749 -0.208 3.248 1.00 96.62 110 ILE A O 1
ATOM 896 N N . ARG A 1 111 ? -10.754 -1.162 3.514 1.00 97.62 111 ARG A N 1
ATOM 897 C CA . ARG A 1 111 ? -11.190 -0.890 2.135 1.00 97.62 111 ARG A CA 1
ATOM 898 C C . ARG A 1 111 ? -11.230 0.606 1.836 1.00 97.62 111 ARG A C 1
ATOM 900 O O . ARG A 1 111 ? -10.822 0.997 0.747 1.00 97.62 111 ARG A O 1
ATOM 907 N N . ILE A 1 112 ? -11.739 1.432 2.751 1.00 97.69 112 ILE A N 1
ATOM 908 C CA . ILE A 1 112 ? -11.788 2.890 2.570 1.00 97.69 112 ILE A CA 1
ATOM 909 C C . ILE A 1 112 ? -10.369 3.461 2.478 1.00 97.69 112 ILE A C 1
ATOM 911 O O . ILE A 1 112 ? -10.101 4.208 1.536 1.00 97.69 112 ILE A O 1
ATOM 915 N N . HIS A 1 113 ? -9.481 3.071 3.396 1.00 97.62 113 HIS A N 1
ATOM 916 C CA . HIS A 1 113 ? -8.075 3.481 3.419 1.00 97.62 113 HIS A CA 1
ATOM 917 C C . HIS A 1 113 ? -7.381 3.186 2.082 1.00 97.62 113 HIS A C 1
ATOM 919 O O . HIS A 1 113 ? -7.007 4.103 1.352 1.00 97.62 113 HIS A O 1
ATOM 925 N N . ARG A 1 114 ? -7.362 1.914 1.672 1.00 97.56 114 ARG A N 1
ATOM 926 C CA . ARG A 1 114 ? -6.684 1.474 0.443 1.00 97.56 114 ARG A CA 1
ATOM 927 C C . ARG A 1 114 ? -7.284 2.081 -0.832 1.00 97.56 114 ARG A C 1
ATOM 929 O O . ARG A 1 114 ? -6.584 2.364 -1.805 1.00 97.56 114 ARG A O 1
ATOM 936 N N . LEU A 1 115 ? -8.599 2.334 -0.853 1.00 98.00 115 LEU A N 1
ATOM 937 C CA . LEU A 1 115 ? -9.241 3.070 -1.952 1.00 98.00 115 LEU A CA 1
ATOM 938 C C . LEU A 1 115 ? -8.816 4.543 -1.992 1.00 98.00 115 LEU A C 1
ATOM 940 O O . LEU A 1 115 ? -8.679 5.102 -3.083 1.00 98.00 115 LEU A O 1
ATOM 944 N N . LEU A 1 116 ? -8.630 5.179 -0.834 1.00 98.00 116 LEU A N 1
ATOM 945 C CA . LEU A 1 116 ? -8.134 6.549 -0.754 1.00 98.00 116 LEU A CA 1
ATOM 946 C C . LEU A 1 116 ? -6.698 6.647 -1.246 1.00 98.00 116 LEU A C 1
ATOM 948 O O . LEU A 1 116 ? -6.427 7.511 -2.077 1.00 98.00 116 LEU A O 1
ATOM 952 N N . GLU A 1 117 ? -5.813 5.752 -0.817 1.00 96.88 117 GLU A N 1
ATOM 953 C CA . GLU A 1 117 ? -4.431 5.698 -1.305 1.00 96.88 117 GLU A CA 1
ATOM 954 C C . GLU A 1 117 ? -4.395 5.515 -2.819 1.00 96.88 117 GLU A C 1
ATOM 956 O O . GLU A 1 117 ? -3.734 6.267 -3.541 1.00 96.88 117 GLU A O 1
ATOM 961 N N . LYS A 1 118 ? -5.203 4.577 -3.329 1.00 96.00 118 LYS A N 1
ATOM 962 C CA . LYS A 1 118 ? -5.328 4.333 -4.766 1.00 96.00 118 LYS A CA 1
ATOM 963 C C . LYS A 1 118 ? -5.781 5.584 -5.519 1.00 96.00 118 LYS A C 1
ATOM 965 O O . LYS A 1 118 ? -5.203 5.933 -6.550 1.00 96.00 118 LYS A O 1
ATOM 970 N N . TYR A 1 119 ? -6.782 6.286 -4.991 1.00 96.06 119 TYR A N 1
ATOM 971 C CA . TYR A 1 119 ? -7.258 7.545 -5.556 1.00 96.06 119 TYR A CA 1
ATOM 972 C C . TYR A 1 119 ? -6.186 8.638 -5.522 1.00 96.06 119 TYR A C 1
ATOM 974 O O . TYR A 1 119 ? -5.993 9.339 -6.519 1.00 96.06 119 TYR A O 1
ATOM 982 N N . LEU A 1 120 ? -5.488 8.790 -4.395 1.00 94.62 120 LEU A N 1
ATOM 983 C CA . LEU A 1 120 ? -4.439 9.788 -4.217 1.00 94.62 120 LEU A CA 1
ATOM 984 C C . LEU A 1 120 ? -3.323 9.577 -5.246 1.00 94.62 120 LEU A C 1
ATOM 986 O O . LEU A 1 120 ? -2.992 10.519 -5.979 1.00 94.62 120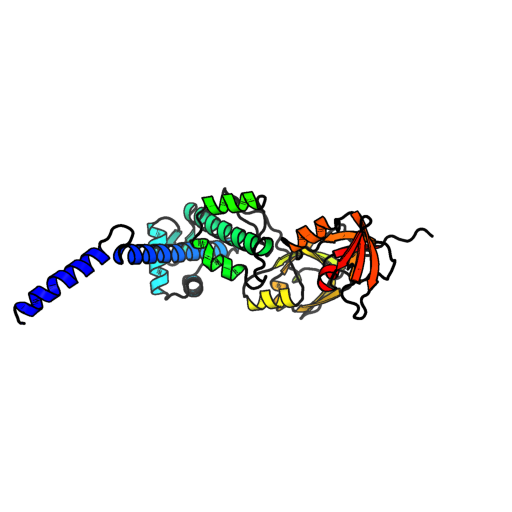 LEU A O 1
ATOM 990 N N . ALA A 1 121 ? -2.855 8.334 -5.371 1.00 91.56 121 ALA A N 1
ATOM 991 C CA . ALA A 1 121 ? -1.824 7.922 -6.314 1.00 91.56 121 ALA A CA 1
ATOM 992 C C . ALA A 1 121 ? -2.213 8.157 -7.777 1.00 91.56 121 ALA A C 1
ATOM 994 O O . ALA A 1 121 ? -1.413 8.663 -8.567 1.00 91.56 121 ALA A O 1
ATOM 995 N N . ASP A 1 122 ? -3.446 7.810 -8.151 1.00 89.19 122 ASP A N 1
ATOM 996 C CA . ASP A 1 122 ? -3.865 7.852 -9.551 1.00 89.19 122 ASP A CA 1
ATOM 997 C C . ASP A 1 122 ? -4.441 9.215 -9.976 1.00 89.19 122 ASP A C 1
ATOM 999 O O . ASP A 1 122 ? -4.480 9.499 -11.173 1.00 89.19 122 ASP A O 1
ATOM 1003 N N . SER A 1 123 ? -4.894 10.067 -9.044 1.00 88.19 123 SER A N 1
ATOM 1004 C CA . SER A 1 123 ? -5.736 11.230 -9.395 1.00 88.19 123 SER A CA 1
ATOM 1005 C C . SER A 1 123 ? -5.298 12.587 -8.837 1.00 88.19 123 SER A C 1
ATOM 1007 O O . SER A 1 123 ? -5.792 13.599 -9.328 1.00 88.19 123 SER A O 1
ATOM 1009 N N . THR A 1 124 ? -4.411 12.659 -7.836 1.00 84.81 124 THR A N 1
ATOM 1010 C CA . THR A 1 124 ? -4.170 13.931 -7.106 1.00 84.81 124 THR A CA 1
ATOM 1011 C C . THR A 1 124 ? -2.753 14.490 -7.214 1.00 84.81 124 THR A C 1
ATOM 1013 O O . THR A 1 124 ? -2.533 15.651 -6.884 1.00 84.81 124 THR A O 1
ATOM 1016 N N . GLY A 1 125 ? -1.794 13.695 -7.700 1.00 83.62 125 GLY A N 1
ATOM 1017 C CA . GLY A 1 125 ? -0.389 14.106 -7.797 1.00 83.62 125 GLY A CA 1
ATOM 1018 C C . GLY A 1 125 ? 0.336 14.213 -6.449 1.00 83.62 125 GLY A C 1
ATOM 1019 O O . GLY A 1 125 ? 1.463 14.701 -6.423 1.00 83.62 125 GLY A O 1
ATOM 1020 N N . VAL A 1 126 ? -0.289 13.763 -5.352 1.00 88.31 126 VAL A N 1
ATOM 1021 C CA . VAL A 1 126 ? 0.355 13.610 -4.038 1.00 88.31 126 VAL A CA 1
ATOM 1022 C C . VAL A 1 126 ? 1.568 12.687 -4.170 1.00 88.31 126 VAL A C 1
ATOM 1024 O O . VAL A 1 126 ? 1.547 11.740 -4.961 1.00 88.31 126 VAL A O 1
ATOM 1027 N N . ASN A 1 127 ? 2.632 12.990 -3.425 1.00 87.12 127 ASN A N 1
ATOM 1028 C CA . ASN A 1 127 ? 3.862 12.207 -3.442 1.00 87.12 127 ASN A CA 1
ATOM 1029 C C . ASN A 1 127 ? 3.607 10.781 -2.927 1.00 87.12 127 ASN A C 1
ATOM 1031 O O . ASN A 1 127 ? 2.848 10.588 -1.983 1.00 87.12 127 ASN A O 1
ATOM 1035 N N . GLU A 1 128 ? 4.274 9.801 -3.535 1.00 88.19 128 GLU A N 1
ATOM 1036 C CA . GLU A 1 128 ? 4.201 8.384 -3.169 1.00 88.19 128 GLU A CA 1
ATOM 1037 C C . GLU A 1 128 ? 4.499 8.124 -1.690 1.00 88.19 128 GLU A C 1
ATOM 1039 O O . GLU A 1 128 ? 3.806 7.327 -1.068 1.00 88.19 128 GLU A O 1
ATOM 1044 N N . ALA A 1 129 ? 5.445 8.857 -1.097 1.00 87.38 129 ALA A N 1
ATOM 1045 C CA . ALA A 1 129 ? 5.784 8.735 0.323 1.00 87.38 129 ALA A CA 1
ATOM 1046 C C . ALA A 1 129 ? 4.708 9.283 1.285 1.00 87.38 129 ALA A C 1
ATOM 1048 O O . ALA A 1 129 ? 4.828 9.117 2.499 1.00 87.38 129 ALA A O 1
ATOM 1049 N N . ASP A 1 130 ? 3.684 9.967 0.766 1.00 89.50 130 ASP A N 1
ATOM 1050 C CA . ASP A 1 130 ? 2.659 10.636 1.567 1.00 89.50 130 ASP A CA 1
ATOM 1051 C C . ASP A 1 130 ? 1.244 10.084 1.328 1.00 89.50 130 ASP A C 1
ATOM 1053 O O . ASP A 1 130 ? 0.302 10.582 1.945 1.00 89.50 130 ASP A O 1
ATOM 1057 N N . TRP A 1 131 ? 1.054 9.085 0.456 1.00 93.56 131 TRP A N 1
ATOM 1058 C CA . TRP A 1 131 ? -0.277 8.513 0.196 1.00 93.56 131 TRP A CA 1
ATOM 1059 C C . TRP A 1 131 ? -0.924 7.958 1.465 1.00 93.56 131 TRP A C 1
ATOM 1061 O O . TRP A 1 131 ? -2.045 8.370 1.766 1.00 93.56 131 TRP A O 1
ATOM 1071 N N . HIS A 1 132 ? -0.186 7.145 2.224 1.00 92.94 132 HIS A N 1
ATOM 1072 C CA . HIS A 1 132 ? -0.635 6.549 3.482 1.00 92.94 132 HIS A CA 1
ATOM 1073 C C . HIS A 1 132 ? -1.133 7.603 4.477 1.00 92.94 132 HIS A C 1
ATOM 1075 O O . HIS A 1 132 ? -2.306 7.619 4.848 1.00 92.94 132 HIS A O 1
ATOM 1081 N N . SER A 1 133 ? -0.288 8.584 4.820 1.00 92.06 133 SER A N 1
ATOM 1082 C CA . SER A 1 133 ? -0.645 9.615 5.807 1.00 92.06 133 SER A CA 1
ATOM 1083 C C . SER A 1 133 ? -1.854 10.456 5.377 1.00 92.06 133 SER A C 1
ATOM 1085 O O . SER A 1 133 ? -2.695 10.817 6.192 1.00 92.06 133 SER A O 1
ATOM 1087 N N . HIS A 1 134 ? -1.988 10.751 4.078 1.00 93.44 134 HIS A N 1
ATOM 1088 C CA . HIS A 1 134 ? -3.157 11.482 3.573 1.00 93.44 134 HIS A CA 1
ATOM 1089 C C . HIS A 1 134 ? -4.431 10.626 3.540 1.00 93.44 134 HIS A C 1
ATOM 1091 O O . HIS A 1 134 ? -5.535 11.182 3.564 1.00 93.44 134 HIS A O 1
ATOM 1097 N N . ALA A 1 135 ? -4.308 9.304 3.404 1.00 95.75 135 ALA A N 1
ATOM 1098 C CA . ALA A 1 135 ? -5.437 8.387 3.481 1.00 95.75 135 ALA A CA 1
ATOM 1099 C C . ALA A 1 135 ? -5.915 8.229 4.930 1.00 95.75 135 ALA A C 1
ATOM 1101 O O . ALA A 1 135 ? -7.117 8.355 5.167 1.00 95.75 135 ALA A O 1
ATOM 1102 N N . GLU A 1 136 ? -4.987 8.074 5.877 1.00 92.00 136 GLU A N 1
ATOM 1103 C CA . GLU A 1 136 ? -5.244 8.000 7.323 1.00 92.00 136 GLU A CA 1
ATOM 1104 C C . GLU A 1 136 ? -6.027 9.229 7.828 1.00 92.00 136 GLU A C 1
ATOM 1106 O O . GLU A 1 136 ? -7.085 9.093 8.440 1.00 92.00 136 GLU A O 1
ATOM 1111 N N . ASP A 1 137 ? -5.623 10.443 7.431 1.00 91.38 137 ASP A N 1
ATOM 1112 C CA . ASP A 1 137 ? -6.327 11.691 7.787 1.00 91.38 137 ASP A CA 1
ATOM 1113 C C . ASP A 1 137 ? -7.791 11.749 7.296 1.00 91.38 137 ASP A C 1
ATOM 1115 O O . ASP A 1 137 ? -8.606 12.548 7.778 1.00 91.38 137 ASP A O 1
ATOM 1119 N N . ARG A 1 138 ? -8.135 10.960 6.270 1.00 93.69 138 ARG A N 1
ATOM 1120 C CA . ARG A 1 138 ? -9.393 11.088 5.520 1.00 93.69 138 ARG A CA 1
ATOM 1121 C C . ARG A 1 138 ? -10.325 9.895 5.664 1.00 93.69 138 ARG A C 1
ATOM 1123 O O . ARG A 1 138 ? -11.524 10.075 5.440 1.00 93.69 138 ARG A O 1
ATOM 1130 N N . GLU A 1 139 ? -9.829 8.710 6.004 1.00 94.44 139 GLU A N 1
ATOM 1131 C CA . GLU A 1 139 ? -10.612 7.467 5.975 1.00 94.44 139 GLU A CA 1
ATOM 1132 C C . GLU A 1 139 ? -11.860 7.537 6.865 1.00 94.44 139 GLU A C 1
ATOM 1134 O O . GLU A 1 139 ? -12.956 7.174 6.433 1.00 94.44 139 GLU A O 1
ATOM 1139 N N . HIS A 1 140 ? -11.735 8.144 8.047 1.00 92.50 140 HIS A N 1
ATOM 1140 C CA . HIS A 1 140 ? -12.824 8.278 9.018 1.00 92.50 140 HIS A CA 1
ATOM 1141 C C . HIS A 1 140 ? -13.889 9.304 8.600 1.00 92.50 140 HIS A C 1
ATOM 1143 O O . HIS A 1 140 ? -14.999 9.331 9.144 1.00 92.50 140 HIS A O 1
ATOM 1149 N N . LEU A 1 141 ? -13.574 10.163 7.625 1.00 91.44 141 LEU A N 1
ATOM 1150 C CA . LEU A 1 141 ? -14.484 11.184 7.098 1.00 91.44 141 LEU A CA 1
ATOM 1151 C C . LEU A 1 141 ? -15.361 10.652 5.963 1.00 91.44 141 LEU A C 1
ATOM 1153 O O . LEU A 1 141 ? -16.357 11.289 5.617 1.00 91.44 141 LEU A O 1
ATOM 1157 N N . ILE A 1 142 ? -15.005 9.502 5.389 1.00 91.56 142 ILE A N 1
ATOM 1158 C CA . ILE A 1 142 ? -15.687 8.924 4.236 1.00 91.56 142 ILE A CA 1
ATOM 1159 C C . ILE A 1 142 ? -16.674 7.853 4.699 1.00 91.56 142 ILE A C 1
ATOM 1161 O O . ILE A 1 142 ? -16.373 6.980 5.516 1.00 91.56 142 ILE A O 1
ATOM 1165 N N . SER A 1 143 ? -17.898 7.923 4.178 1.00 93.50 143 SER A N 1
ATOM 1166 C CA . SER A 1 143 ? -18.882 6.864 4.374 1.00 93.50 143 SER A CA 1
ATOM 1167 C C . SER A 1 143 ? -18.593 5.666 3.469 1.00 93.50 143 SER A C 1
ATOM 1169 O O . SER A 1 143 ? -18.033 5.780 2.378 1.00 93.50 143 SER A O 1
ATOM 1171 N N . TYR A 1 144 ? -19.061 4.492 3.884 1.00 92.88 144 TYR A N 1
ATOM 1172 C CA . TYR A 1 144 ? -18.896 3.274 3.096 1.00 92.88 144 TYR A CA 1
ATOM 1173 C C . TYR A 1 144 ? -19.512 3.373 1.685 1.00 92.88 144 TYR A C 1
ATOM 1175 O O . TYR A 1 144 ? -18.973 2.843 0.714 1.00 92.88 144 TYR A O 1
ATOM 1183 N N . GLU A 1 145 ? -20.626 4.095 1.547 1.00 95.44 145 GLU A N 1
ATOM 1184 C CA . GLU A 1 145 ? -21.269 4.321 0.252 1.00 95.44 145 GLU A CA 1
ATOM 1185 C C . GLU A 1 145 ? -20.431 5.232 -0.659 1.00 95.44 145 GLU A C 1
ATOM 1187 O O . GLU A 1 145 ? -20.261 4.938 -1.845 1.00 95.44 145 GLU A O 1
ATOM 1192 N N . GLU A 1 146 ? -19.861 6.310 -0.115 1.00 96.81 146 GLU A N 1
ATOM 1193 C CA . GLU A 1 146 ? -18.948 7.187 -0.855 1.00 96.81 146 GLU A CA 1
ATOM 1194 C C . GLU A 1 146 ? -17.706 6.433 -1.330 1.00 96.81 146 GLU A C 1
ATOM 1196 O O . GLU A 1 146 ? -17.309 6.588 -2.487 1.00 96.81 146 GLU A O 1
ATOM 1201 N N . ALA A 1 147 ? -17.146 5.559 -0.491 1.00 95.88 147 ALA A N 1
ATOM 1202 C CA . ALA A 1 147 ? -16.025 4.708 -0.875 1.00 95.88 147 ALA A CA 1
ATOM 1203 C C . ALA A 1 147 ? -16.392 3.729 -2.003 1.00 95.88 147 ALA A C 1
ATOM 1205 O O . ALA A 1 147 ? -15.621 3.563 -2.946 1.00 95.88 147 ALA A O 1
ATOM 1206 N N . ASN A 1 148 ? -17.592 3.141 -1.996 1.00 95.25 148 ASN A N 1
ATOM 1207 C CA . ASN A 1 148 ? -18.043 2.280 -3.097 1.00 95.25 148 ASN A CA 1
ATOM 1208 C C . ASN A 1 148 ? -18.260 3.052 -4.409 1.00 95.25 148 ASN A C 1
ATOM 1210 O O . ASN A 1 148 ? -17.930 2.552 -5.491 1.00 95.25 148 ASN A O 1
ATOM 1214 N N . ARG A 1 149 ? -18.752 4.296 -4.333 1.00 96.94 149 ARG A N 1
ATOM 1215 C CA . ARG A 1 149 ? -18.823 5.191 -5.500 1.00 96.94 149 ARG A CA 1
ATOM 1216 C C . ARG A 1 149 ? -17.423 5.543 -6.011 1.00 96.94 149 ARG A C 1
ATOM 1218 O O . ARG A 1 149 ? -17.216 5.564 -7.224 1.00 96.94 149 ARG A O 1
ATOM 1225 N N . LEU A 1 150 ? -16.467 5.784 -5.110 1.00 95.56 150 LEU A N 1
ATOM 1226 C CA . LEU A 1 150 ? -15.065 6.031 -5.454 1.00 95.56 150 LEU A CA 1
ATOM 1227 C C . LEU A 1 150 ? -14.439 4.813 -6.150 1.00 95.56 150 LEU A C 1
ATOM 1229 O O . LEU A 1 150 ? -13.888 4.960 -7.239 1.00 95.56 150 LEU A O 1
ATOM 1233 N N . ALA A 1 151 ? -14.608 3.611 -5.589 1.00 96.25 151 ALA A N 1
ATOM 1234 C CA . ALA A 1 151 ? -14.152 2.358 -6.191 1.00 96.25 151 ALA A CA 1
ATOM 1235 C C . ALA A 1 151 ? -14.710 2.170 -7.608 1.00 96.25 151 ALA A C 1
ATOM 1237 O O . ALA A 1 151 ? -13.951 1.916 -8.541 1.00 96.25 151 ALA A O 1
ATOM 1238 N N . SER A 1 152 ? -16.017 2.387 -7.788 1.00 95.69 152 SER A N 1
ATOM 1239 C CA . SER A 1 152 ? -16.680 2.261 -9.092 1.00 95.69 152 SER A CA 1
ATOM 1240 C C . SER A 1 152 ? -16.097 3.225 -10.131 1.00 95.69 152 SER A C 1
ATOM 1242 O O . SER A 1 152 ? -15.843 2.827 -11.266 1.00 95.69 152 SER A O 1
ATOM 1244 N N . ARG A 1 153 ? -15.817 4.480 -9.746 1.00 94.44 153 ARG A N 1
ATOM 1245 C CA . ARG A 1 153 ? -15.183 5.480 -10.629 1.00 94.44 153 ARG A CA 1
ATOM 1246 C C . ARG A 1 153 ? -13.757 5.105 -11.034 1.00 94.44 153 ARG A C 1
ATOM 1248 O O . ARG A 1 153 ? -13.329 5.476 -12.121 1.00 94.44 153 ARG A O 1
ATOM 1255 N N . MET A 1 154 ? -13.040 4.374 -10.183 1.00 93.81 154 MET A N 1
ATOM 1256 C CA . MET A 1 154 ? -11.690 3.866 -10.458 1.00 93.81 154 MET A CA 1
ATOM 1257 C C . MET A 1 154 ? -11.687 2.508 -11.180 1.00 93.81 154 MET A C 1
ATOM 1259 O O . MET A 1 154 ? -10.623 1.930 -11.381 1.00 93.81 154 MET A O 1
ATOM 1263 N N . GLY A 1 155 ? -12.855 1.984 -11.570 1.00 93.38 155 GLY A N 1
ATOM 1264 C CA . GLY A 1 155 ? -12.964 0.691 -12.250 1.00 93.38 155 GLY A CA 1
ATOM 1265 C C . GLY A 1 155 ? -12.842 -0.518 -11.321 1.00 93.38 155 GLY A C 1
ATOM 1266 O O . GLY A 1 155 ? -12.426 -1.578 -11.772 1.00 93.38 155 GLY A O 1
ATOM 1267 N N . ASN A 1 156 ? -13.208 -0.367 -10.043 1.00 93.25 156 ASN A N 1
ATOM 1268 C CA . ASN A 1 156 ? -13.144 -1.402 -9.004 1.00 93.25 156 ASN A CA 1
ATOM 1269 C C . ASN A 1 156 ? -11.744 -2.027 -8.867 1.00 93.25 156 ASN A C 1
ATOM 1271 O O . ASN A 1 156 ? -11.574 -3.220 -9.130 1.00 93.25 156 ASN A O 1
ATOM 1275 N N . PRO A 1 157 ? -10.731 -1.233 -8.467 1.00 93.56 157 PRO A N 1
ATOM 1276 C CA . PRO A 1 157 ? -9.378 -1.745 -8.302 1.00 93.56 157 PRO A CA 1
ATOM 1277 C C . PRO A 1 157 ? -9.341 -2.853 -7.241 1.00 93.56 157 PRO A C 1
ATOM 1279 O O . PRO A 1 157 ? -10.007 -2.760 -6.210 1.00 93.56 157 PRO A O 1
ATOM 1282 N N . LEU A 1 158 ? -8.552 -3.894 -7.513 1.00 92.69 158 LEU A N 1
ATOM 1283 C CA . LEU A 1 158 ? -8.341 -5.027 -6.603 1.00 92.69 158 LEU A CA 1
ATOM 1284 C C . LEU A 1 158 ? -7.169 -4.816 -5.648 1.00 92.69 158 LEU A C 1
ATOM 1286 O O . LEU A 1 158 ? -7.095 -5.493 -4.632 1.00 92.69 158 LEU A O 1
ATOM 1290 N N . PHE A 1 159 ? -6.265 -3.903 -5.990 1.00 93.56 159 PHE A N 1
ATOM 1291 C CA . PHE A 1 159 ? -5.067 -3.601 -5.225 1.00 93.56 159 PHE A CA 1
ATOM 1292 C C . PHE A 1 159 ? -4.890 -2.095 -5.135 1.00 93.56 159 PHE A C 1
ATOM 1294 O O . PHE A 1 159 ? -5.277 -1.341 -6.044 1.00 93.56 159 PHE A O 1
ATOM 1301 N N . ASP A 1 160 ? -4.307 -1.688 -4.028 1.00 95.06 160 ASP A N 1
ATOM 1302 C CA . ASP A 1 160 ? -3.938 -0.323 -3.728 1.00 95.06 160 ASP A CA 1
ATOM 1303 C C . ASP A 1 160 ? -2.641 0.069 -4.496 1.00 95.06 160 ASP A C 1
ATOM 1305 O O . ASP A 1 160 ? -2.214 -0.639 -5.424 1.00 95.06 160 ASP A O 1
ATOM 1309 N N . PRO A 1 161 ? -2.022 1.228 -4.219 1.00 93.00 161 PRO A N 1
ATOM 1310 C CA . PRO A 1 161 ? -0.786 1.612 -4.885 1.00 93.00 161 PRO A C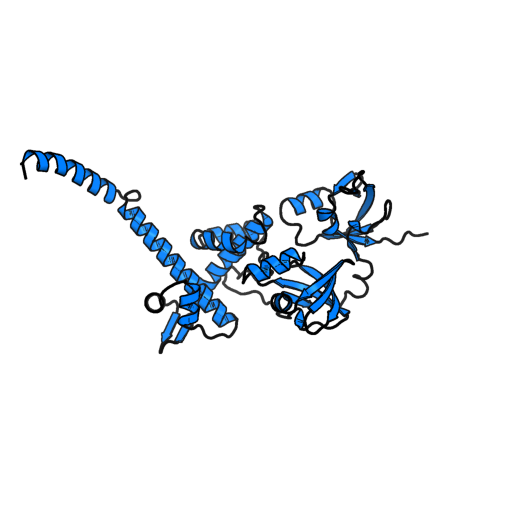A 1
ATOM 1311 C C . PRO A 1 161 ? 0.471 0.855 -4.414 1.00 93.00 161 PRO A C 1
ATOM 1313 O O . PRO A 1 161 ? 1.433 0.834 -5.197 1.00 93.00 161 PRO A O 1
ATOM 1316 N N . HIS A 1 162 ? 0.438 0.261 -3.216 1.00 93.56 162 HIS A N 1
ATOM 1317 C CA . HIS A 1 162 ? 1.505 -0.475 -2.525 1.00 93.56 162 HIS A CA 1
ATOM 1318 C C . HIS A 1 162 ? 1.510 -1.980 -2.854 1.00 93.56 162 HIS A C 1
ATOM 1320 O O . HIS A 1 162 ? 2.521 -2.653 -2.664 1.00 93.56 162 HIS A O 1
ATOM 1326 N N . GLY A 1 163 ? 0.447 -2.483 -3.492 1.00 91.88 163 GLY A N 1
ATOM 1327 C CA . GLY A 1 163 ? 0.271 -3.893 -3.868 1.00 91.88 163 GLY A CA 1
ATOM 1328 C C . GLY A 1 163 ? -0.635 -4.670 -2.913 1.00 91.88 163 GLY A C 1
ATOM 1329 O O . GLY A 1 163 ? -0.806 -5.879 -3.061 1.00 91.88 163 GLY A O 1
ATOM 1330 N N . ASP A 1 164 ? -1.231 -3.961 -1.970 1.00 92.81 164 ASP A N 1
ATOM 1331 C CA . ASP A 1 164 ? -2.047 -4.450 -0.884 1.00 92.81 164 ASP A CA 1
ATOM 1332 C C . ASP A 1 164 ? -3.481 -4.704 -1.389 1.00 92.81 164 ASP A C 1
ATOM 1334 O O . ASP A 1 164 ? -4.045 -3.882 -2.129 1.00 92.81 164 ASP A O 1
ATOM 1338 N N . PRO A 1 165 ? -4.110 -5.851 -1.080 1.00 93.75 165 PRO A N 1
ATOM 1339 C CA . PRO A 1 165 ? -5.399 -6.193 -1.662 1.00 93.75 165 PRO A CA 1
ATOM 1340 C C . PRO A 1 165 ? -6.508 -5.314 -1.088 1.00 93.75 165 PRO A C 1
ATOM 1342 O O . PRO A 1 165 ? -6.653 -5.156 0.119 1.00 93.75 165 PRO A O 1
ATOM 1345 N N . ILE A 1 166 ? -7.377 -4.789 -1.938 1.00 96.31 166 ILE A N 1
ATOM 1346 C CA . ILE A 1 166 ? -8.541 -4.021 -1.503 1.00 96.31 166 ILE A CA 1
ATOM 1347 C C . ILE A 1 166 ? -9.661 -5.020 -1.160 1.00 96.31 166 ILE A C 1
ATOM 1349 O O . ILE A 1 166 ? -10.133 -5.713 -2.069 1.00 96.31 166 ILE A O 1
ATOM 1353 N N . PRO A 1 167 ? -10.134 -5.099 0.104 1.00 95.69 167 PRO A N 1
ATOM 1354 C CA . PRO A 1 167 ? -11.262 -5.960 0.461 1.00 95.69 167 PRO A CA 1
ATOM 1355 C C . PRO A 1 167 ? -12.468 -5.668 -0.432 1.00 95.69 167 PRO A C 1
ATOM 1357 O O . PRO A 1 167 ? -12.724 -4.501 -0.715 1.00 95.69 167 PRO A O 1
ATOM 1360 N N . THR A 1 168 ? -13.240 -6.669 -0.864 1.00 92.62 168 THR A N 1
ATOM 1361 C CA . THR A 1 168 ? -14.436 -6.444 -1.699 1.00 92.62 168 THR A CA 1
ATOM 1362 C C . THR A 1 168 ? -15.563 -5.747 -0.925 1.00 92.62 168 THR A C 1
ATOM 1364 O O . THR A 1 168 ? -15.499 -5.579 0.295 1.00 92.62 168 THR A O 1
ATOM 1367 N N . ALA A 1 169 ? -16.634 -5.345 -1.620 1.00 89.06 169 ALA A N 1
ATOM 1368 C CA . ALA A 1 169 ? -17.805 -4.755 -0.965 1.00 89.06 169 ALA A CA 1
ATOM 1369 C C . ALA A 1 169 ? -18.502 -5.736 0.011 1.00 89.06 169 ALA A C 1
ATOM 1371 O O . ALA A 1 169 ? -19.180 -5.343 0.956 1.00 89.06 169 ALA A O 1
ATOM 1372 N N . GLU A 1 170 ? -18.291 -7.034 -0.179 1.00 87.06 170 GLU A N 1
ATOM 1373 C CA . GLU A 1 170 ? -18.800 -8.104 0.678 1.00 87.06 170 GLU A CA 1
ATOM 1374 C C . GLU A 1 170 ? -17.834 -8.448 1.823 1.00 87.06 170 GLU A C 1
ATOM 1376 O O . GLU A 1 170 ? -18.116 -9.351 2.606 1.00 87.06 170 GLU A O 1
ATOM 1381 N N . GLY A 1 171 ? -16.690 -7.759 1.925 1.00 83.94 171 GLY A N 1
ATOM 1382 C CA . GLY A 1 171 ? -15.675 -8.029 2.944 1.00 83.94 171 GLY A CA 1
ATOM 1383 C C . GLY A 1 171 ? -14.861 -9.294 2.669 1.00 83.94 171 GLY A C 1
ATOM 1384 O O . GLY A 1 171 ? -14.449 -9.977 3.603 1.00 83.94 171 GLY A O 1
ATOM 1385 N N . LYS A 1 172 ? -14.636 -9.645 1.397 1.00 88.50 172 LYS A N 1
ATOM 1386 C CA . LYS A 1 172 ? -13.706 -10.724 1.034 1.00 88.50 172 LYS A CA 1
ATOM 1387 C C . LYS A 1 172 ? -12.332 -10.149 0.726 1.00 88.50 172 LYS A C 1
ATOM 1389 O O . LYS A 1 172 ? -12.232 -9.158 0.010 1.00 88.50 172 LYS A O 1
ATOM 1394 N N . MET A 1 173 ? -11.287 -10.786 1.239 1.00 87.25 173 MET A N 1
ATOM 1395 C CA . MET A 1 173 ? -9.906 -10.456 0.896 1.00 87.25 173 MET A CA 1
ATOM 1396 C C . MET A 1 173 ? -9.491 -11.234 -0.357 1.00 87.25 173 MET A C 1
ATOM 1398 O O . MET A 1 173 ? -9.637 -12.458 -0.361 1.00 87.25 173 MET A O 1
ATOM 1402 N N . PRO A 1 174 ? -9.008 -10.563 -1.416 1.00 85.12 174 PRO A N 1
ATOM 1403 C CA . PRO A 1 174 ? -8.265 -11.222 -2.484 1.00 85.12 174 PRO A CA 1
ATOM 1404 C C . PRO A 1 174 ? -7.087 -12.037 -1.929 1.00 85.12 174 PRO A C 1
ATOM 1406 O O . PRO A 1 174 ? -6.441 -11.620 -0.970 1.00 85.12 174 PRO A O 1
ATOM 1409 N N . GLU A 1 175 ? -6.802 -13.188 -2.537 1.00 77.44 175 GLU A N 1
ATOM 1410 C CA . GLU A 1 175 ? -5.615 -13.975 -2.195 1.00 77.44 175 GLU A CA 1
ATOM 1411 C C . GLU A 1 175 ? -4.347 -13.279 -2.702 1.00 77.44 175 GLU A C 1
ATOM 1413 O O . GLU A 1 175 ? -4.319 -12.742 -3.814 1.00 77.44 175 GLU A O 1
ATOM 1418 N N . ILE A 1 176 ? -3.293 -13.314 -1.888 1.00 76.38 176 ILE A N 1
ATOM 1419 C CA . ILE A 1 176 ? -1.984 -12.739 -2.200 1.00 76.38 176 ILE A CA 1
ATOM 1420 C C . ILE A 1 176 ? -0.933 -13.848 -2.126 1.00 76.38 176 ILE A C 1
ATOM 1422 O O . ILE A 1 176 ? -1.024 -14.767 -1.310 1.00 76.38 176 ILE A O 1
ATOM 1426 N N . VAL A 1 177 ? 0.087 -13.745 -2.972 1.00 67.69 177 VAL A N 1
ATOM 1427 C CA . VAL A 1 177 ? 1.292 -14.570 -2.893 1.00 67.69 177 VAL A CA 1
ATOM 1428 C C . VAL A 1 177 ? 2.345 -13.800 -2.093 1.00 67.69 177 VAL A C 1
ATOM 1430 O O . VAL A 1 177 ? 2.817 -12.757 -2.536 1.00 67.69 177 VAL A O 1
ATOM 1433 N N . ASN A 1 178 ? 2.738 -14.335 -0.935 1.00 75.19 178 ASN A N 1
ATOM 1434 C CA . ASN A 1 178 ? 3.662 -13.687 0.010 1.00 75.19 178 ASN A CA 1
ATOM 1435 C C . ASN A 1 178 ? 5.103 -14.206 -0.123 1.00 75.19 178 ASN A C 1
ATOM 1437 O O . ASN A 1 178 ? 5.751 -14.554 0.865 1.00 75.19 178 ASN A O 1
ATOM 1441 N N . LEU A 1 179 ? 5.615 -14.338 -1.349 1.00 90.75 179 LEU A N 1
ATOM 1442 C CA . LEU A 1 179 ? 7.015 -14.717 -1.528 1.00 90.75 179 LEU A CA 1
ATOM 1443 C C . LEU A 1 179 ? 7.894 -13.481 -1.325 1.00 90.75 179 LEU A C 1
ATOM 1445 O O . LEU A 1 179 ? 7.811 -12.544 -2.107 1.00 90.75 179 LEU A O 1
ATOM 1449 N N . LEU A 1 180 ? 8.751 -13.481 -0.307 1.00 93.56 180 LEU A N 1
ATOM 1450 C CA . LEU A 1 180 ? 9.685 -12.378 -0.073 1.00 93.56 180 LEU A CA 1
ATOM 1451 C C . LEU A 1 180 ? 10.805 -12.350 -1.119 1.00 93.56 180 LEU A C 1
ATOM 1453 O O . LEU A 1 180 ? 11.298 -13.397 -1.550 1.00 93.56 180 LEU A O 1
ATOM 1457 N N . LEU A 1 181 ? 11.277 -11.145 -1.455 1.00 93.50 181 LEU A N 1
ATOM 1458 C CA . LEU A 1 181 ? 12.447 -10.927 -2.316 1.00 93.50 181 LEU A CA 1
ATOM 1459 C C . LEU A 1 181 ? 13.666 -11.720 -1.825 1.00 93.50 181 LEU A C 1
ATOM 1461 O O . LEU A 1 181 ? 14.464 -12.222 -2.615 1.00 93.50 181 LEU A O 1
ATOM 1465 N N . THR A 1 182 ? 13.785 -11.873 -0.511 1.00 93.62 182 THR A N 1
ATOM 1466 C CA . THR A 1 182 ? 14.887 -12.577 0.139 1.00 93.62 182 THR A CA 1
ATOM 1467 C C . THR A 1 182 ? 14.903 -14.083 -0.056 1.00 93.62 182 THR A C 1
ATOM 1469 O O . THR A 1 182 ? 15.936 -14.707 0.191 1.00 93.62 182 THR A O 1
ATOM 1472 N N . ASN A 1 183 ? 13.805 -14.653 -0.546 1.00 92.38 183 ASN A N 1
ATOM 1473 C CA . ASN A 1 183 ? 13.692 -16.077 -0.829 1.00 92.38 183 ASN A CA 1
ATOM 1474 C C . ASN A 1 183 ? 14.065 -16.417 -2.282 1.00 92.38 183 ASN A C 1
ATOM 1476 O O . ASN A 1 183 ? 14.113 -17.599 -2.633 1.00 92.38 183 ASN A O 1
ATOM 1480 N N . LEU A 1 184 ? 14.327 -15.410 -3.124 1.00 92.12 184 LEU A N 1
ATOM 1481 C CA . LEU A 1 184 ? 14.728 -15.612 -4.512 1.00 92.12 184 LEU A CA 1
ATOM 1482 C C . LEU A 1 184 ? 16.199 -16.029 -4.641 1.00 92.12 184 LEU A C 1
ATOM 1484 O O . LEU A 1 184 ? 17.066 -15.654 -3.848 1.00 92.12 184 LEU A O 1
ATOM 1488 N N . LYS A 1 185 ? 16.486 -16.794 -5.693 1.00 93.12 185 LYS A N 1
ATOM 1489 C CA . LYS A 1 185 ? 17.816 -17.296 -6.048 1.00 93.12 185 LYS A CA 1
ATOM 1490 C C . LYS A 1 185 ? 18.374 -16.549 -7.253 1.00 93.12 185 LYS A C 1
ATOM 1492 O O . LYS A 1 185 ? 17.650 -15.926 -8.023 1.00 93.12 185 LYS A O 1
ATOM 1497 N N . VAL A 1 186 ? 19.693 -16.627 -7.431 1.00 93.06 186 VAL A N 1
ATOM 1498 C CA . VAL A 1 186 ? 20.373 -16.064 -8.607 1.00 93.06 186 VAL A CA 1
ATOM 1499 C C . VAL A 1 186 ? 19.734 -16.596 -9.891 1.00 93.06 186 VAL A C 1
ATOM 1501 O O . VAL A 1 186 ? 19.534 -17.801 -10.021 1.00 93.06 186 VAL A O 1
ATOM 1504 N N . ASN A 1 187 ? 19.473 -15.689 -10.835 1.00 87.62 187 ASN A N 1
ATOM 1505 C CA . ASN A 1 187 ? 18.753 -15.898 -12.096 1.00 87.62 187 ASN A CA 1
ATOM 1506 C C . ASN A 1 187 ? 17.231 -16.071 -12.010 1.00 87.62 187 ASN A C 1
ATOM 1508 O O . ASN A 1 187 ? 16.607 -16.166 -13.067 1.00 87.62 187 ASN A O 1
ATOM 1512 N N . ASP A 1 188 ? 16.615 -16.024 -10.825 1.00 89.31 188 ASP A N 1
ATOM 1513 C CA . ASP A 1 188 ? 15.154 -15.964 -10.746 1.00 89.31 188 ASP A CA 1
ATOM 1514 C C . ASP A 1 188 ? 14.642 -14.673 -11.397 1.00 89.31 188 ASP A C 1
ATOM 1516 O O . ASP A 1 188 ? 15.202 -13.586 -11.205 1.00 89.31 188 ASP A O 1
ATOM 1520 N N . PHE A 1 189 ? 13.556 -14.801 -12.159 1.00 86.88 189 PHE A N 1
ATOM 1521 C CA . PHE A 1 189 ? 12.784 -13.678 -12.677 1.00 86.88 189 PHE A CA 1
ATOM 1522 C C . PHE A 1 189 ? 11.552 -13.481 -11.811 1.00 86.88 189 PHE A C 1
ATOM 1524 O O . PHE A 1 189 ? 10.811 -14.430 -11.544 1.00 86.88 189 PHE A O 1
ATOM 1531 N N . ALA A 1 190 ? 11.310 -12.242 -11.406 1.00 89.75 190 ALA A N 1
ATOM 1532 C CA . ALA A 1 190 ? 10.172 -11.919 -10.571 1.00 89.75 190 ALA A CA 1
ATOM 1533 C C . ALA A 1 190 ? 9.629 -10.520 -10.860 1.00 89.75 190 ALA A C 1
ATOM 1535 O O . ALA A 1 190 ? 10.275 -9.681 -11.493 1.00 89.75 190 ALA A O 1
ATOM 1536 N N . GLN A 1 191 ? 8.412 -10.282 -10.391 1.00 88.00 191 GLN A N 1
ATOM 1537 C CA . GLN A 1 191 ? 7.775 -8.977 -10.367 1.00 88.00 191 GLN A CA 1
ATOM 1538 C C . GLN A 1 191 ? 7.540 -8.558 -8.918 1.00 88.00 191 GLN A C 1
ATOM 1540 O O . GLN A 1 191 ? 7.012 -9.354 -8.149 1.00 88.00 191 GLN A O 1
ATOM 1545 N N . ILE A 1 192 ? 7.859 -7.313 -8.559 1.00 91.81 192 ILE A N 1
ATOM 1546 C CA . ILE A 1 192 ? 7.470 -6.749 -7.259 1.00 91.81 192 ILE A CA 1
ATOM 1547 C C . ILE A 1 192 ? 5.941 -6.745 -7.176 1.00 91.81 192 ILE A C 1
ATOM 1549 O O . ILE A 1 192 ? 5.273 -6.105 -7.992 1.00 91.81 192 ILE A O 1
ATOM 1553 N N . ALA A 1 193 ? 5.397 -7.491 -6.222 1.00 91.00 193 ALA A N 1
ATOM 1554 C CA . ALA A 1 193 ? 3.966 -7.653 -6.009 1.00 91.00 193 ALA A CA 1
ATOM 1555 C C . ALA A 1 193 ? 3.450 -6.666 -4.962 1.00 91.00 193 ALA A C 1
ATOM 1557 O O . ALA A 1 193 ? 2.446 -6.010 -5.219 1.00 91.00 193 ALA A O 1
ATOM 1558 N N . HIS A 1 194 ? 4.177 -6.534 -3.851 1.00 94.19 194 HIS A N 1
ATOM 1559 C CA . HIS A 1 194 ? 3.836 -5.686 -2.713 1.00 94.19 194 HIS A CA 1
ATOM 1560 C C . HIS A 1 194 ? 5.102 -5.074 -2.095 1.00 94.19 194 HIS A C 1
ATOM 1562 O O . HIS A 1 194 ? 6.170 -5.697 -2.130 1.00 94.19 194 HIS A O 1
ATOM 1568 N N . ILE A 1 195 ? 4.983 -3.855 -1.572 1.00 94.19 195 ILE A N 1
ATOM 1569 C CA . ILE A 1 195 ? 6.008 -3.165 -0.787 1.00 94.19 195 ILE A CA 1
ATOM 1570 C C . ILE A 1 195 ? 5.331 -2.658 0.487 1.00 94.19 195 ILE A C 1
ATOM 1572 O O . ILE A 1 195 ? 4.395 -1.874 0.367 1.00 94.19 195 ILE A O 1
ATOM 1576 N N . GLU A 1 196 ? 5.840 -3.051 1.657 1.00 92.56 196 GLU A N 1
ATOM 1577 C CA . GLU A 1 196 ? 5.334 -2.554 2.945 1.00 92.56 196 GLU A CA 1
ATOM 1578 C C . GLU A 1 196 ? 5.480 -1.026 3.018 1.00 92.56 196 GLU A C 1
ATOM 1580 O O . GLU A 1 196 ? 6.556 -0.475 2.747 1.00 92.56 196 GLU A O 1
ATOM 1585 N N . ASP A 1 197 ? 4.397 -0.344 3.374 1.00 90.75 197 ASP A N 1
ATOM 1586 C CA . ASP A 1 197 ? 4.313 1.110 3.519 1.00 90.75 197 ASP A CA 1
ATOM 1587 C C . ASP A 1 197 ? 4.833 1.602 4.883 1.00 90.75 197 ASP A C 1
ATOM 1589 O O . ASP A 1 197 ? 5.319 2.734 4.989 1.00 90.75 197 ASP A O 1
ATOM 1593 N N . GLU A 1 198 ? 4.856 0.725 5.892 1.00 87.44 198 GLU A N 1
ATOM 1594 C CA . GLU A 1 198 ? 5.385 0.996 7.227 1.00 87.44 198 GLU A CA 1
ATOM 1595 C C . GLU A 1 198 ? 6.602 0.111 7.599 1.00 87.44 198 GLU A C 1
ATOM 1597 O O . GLU A 1 198 ? 6.614 -1.094 7.356 1.00 87.44 198 GLU A O 1
ATOM 1602 N N . PRO A 1 199 ? 7.647 0.674 8.243 1.00 90.50 199 PRO A N 1
ATOM 1603 C CA . PRO A 1 199 ? 7.758 2.070 8.656 1.00 90.50 199 PRO A CA 1
ATOM 1604 C C . PRO A 1 199 ? 8.052 3.018 7.481 1.00 90.50 199 PRO A C 1
ATOM 1606 O O . PRO A 1 199 ? 8.898 2.713 6.634 1.00 90.50 199 PRO A O 1
ATOM 1609 N N . LYS A 1 200 ? 7.469 4.230 7.492 1.00 89.88 200 LYS A N 1
ATOM 1610 C CA . LYS A 1 200 ? 7.630 5.251 6.427 1.00 89.88 200 LYS A CA 1
ATOM 1611 C C . LYS A 1 200 ? 9.076 5.492 5.969 1.00 89.88 200 LYS A C 1
ATOM 1613 O O . LYS A 1 200 ? 9.322 5.793 4.797 1.00 89.88 200 LYS A O 1
ATOM 1618 N N . SER A 1 201 ? 10.058 5.380 6.868 1.00 92.31 201 SER A N 1
ATOM 1619 C CA . SER A 1 201 ? 11.483 5.537 6.537 1.00 92.31 201 SER A CA 1
ATOM 1620 C C . SER A 1 201 ? 12.024 4.420 5.637 1.00 92.31 201 SER A C 1
ATOM 1622 O O . SER A 1 201 ? 12.812 4.700 4.731 1.00 92.31 201 SER A O 1
ATOM 1624 N N . VAL A 1 202 ? 11.588 3.177 5.858 1.00 93.62 202 VAL A N 1
ATOM 1625 C CA . VAL A 1 202 ? 11.934 2.010 5.036 1.00 93.62 202 VAL A CA 1
ATOM 1626 C C . VAL A 1 202 ? 11.268 2.129 3.673 1.00 93.62 202 VAL A C 1
ATOM 1628 O O . VAL A 1 202 ? 11.964 2.054 2.659 1.00 93.62 202 VAL A O 1
ATOM 1631 N N . TYR A 1 203 ? 9.967 2.429 3.640 1.00 93.00 203 TYR A N 1
ATOM 1632 C CA . TYR A 1 203 ? 9.240 2.647 2.390 1.00 93.00 203 TYR A CA 1
ATOM 1633 C C . TYR A 1 203 ? 9.884 3.755 1.543 1.00 93.00 203 TYR A C 1
ATOM 1635 O O . TYR A 1 203 ? 10.243 3.548 0.382 1.00 93.00 203 TYR A O 1
ATOM 1643 N N . SER A 1 204 ? 10.167 4.913 2.150 1.00 91.06 204 SER A N 1
ATOM 1644 C CA . SER A 1 204 ? 10.819 6.041 1.466 1.00 91.06 204 SER A CA 1
ATOM 1645 C C . SER A 1 204 ? 12.195 5.674 0.897 1.00 91.06 204 SER A C 1
ATOM 1647 O O . SER A 1 204 ? 12.565 6.152 -0.180 1.00 91.06 204 SER A O 1
ATOM 1649 N N . ALA A 1 205 ? 12.959 4.821 1.588 1.00 92.81 205 ALA A N 1
ATOM 1650 C CA . ALA A 1 205 ? 14.245 4.328 1.099 1.00 92.81 205 ALA A CA 1
ATOM 1651 C C . ALA A 1 205 ? 14.079 3.412 -0.126 1.00 92.81 205 ALA A C 1
ATOM 1653 O O . ALA A 1 205 ? 14.815 3.572 -1.102 1.00 92.81 205 ALA A O 1
ATOM 1654 N N . ILE A 1 206 ? 13.089 2.511 -0.118 1.00 93.94 206 ILE A N 1
ATOM 1655 C CA . ILE A 1 206 ? 12.764 1.630 -1.254 1.00 93.94 206 ILE A CA 1
ATOM 1656 C C . ILE A 1 206 ? 12.370 2.456 -2.487 1.00 93.94 206 ILE A C 1
ATOM 1658 O O . ILE A 1 206 ? 12.913 2.243 -3.575 1.00 93.94 206 ILE A O 1
ATOM 1662 N N . ILE A 1 207 ? 11.501 3.456 -2.314 1.00 90.06 207 ILE A N 1
ATOM 1663 C CA . ILE A 1 207 ? 11.084 4.351 -3.404 1.00 90.06 207 ILE A CA 1
ATOM 1664 C C . ILE A 1 207 ? 12.254 5.200 -3.914 1.00 90.06 207 ILE A C 1
ATOM 1666 O O . ILE A 1 207 ? 12.408 5.385 -5.122 1.00 90.06 207 ILE A O 1
ATOM 1670 N N . SER A 1 208 ? 13.141 5.659 -3.025 1.00 89.19 208 SER A N 1
ATOM 1671 C CA . SER A 1 208 ? 14.340 6.423 -3.407 1.00 89.19 208 SER A CA 1
ATOM 1672 C C . SER A 1 208 ? 15.339 5.603 -4.231 1.00 89.19 208 SER A C 1
ATOM 1674 O O . SER A 1 208 ? 16.059 6.170 -5.053 1.00 89.19 208 SER A O 1
ATOM 1676 N N . LEU A 1 209 ? 15.362 4.274 -4.064 1.00 90.25 209 LEU A N 1
ATOM 1677 C CA . LEU A 1 209 ? 16.108 3.366 -4.945 1.00 90.25 209 LEU A CA 1
ATOM 1678 C C . LEU A 1 209 ? 15.470 3.243 -6.340 1.00 90.25 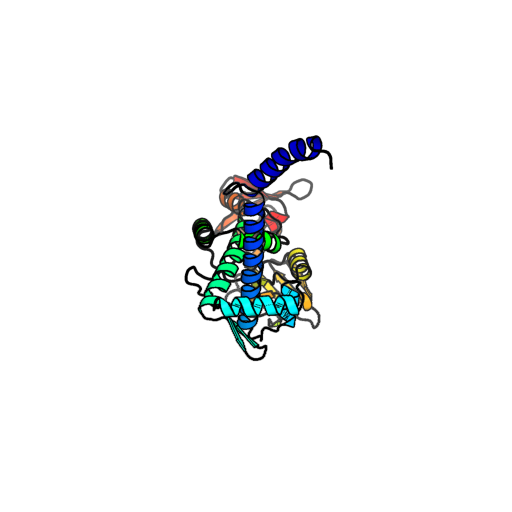209 LEU A C 1
ATOM 1680 O O . LEU A 1 209 ? 16.110 2.739 -7.259 1.00 90.25 209 LEU A O 1
ATOM 1684 N N . GLY A 1 210 ? 14.232 3.708 -6.524 1.00 86.44 210 GLY A N 1
ATOM 1685 C CA . GLY A 1 210 ? 13.470 3.583 -7.766 1.00 86.44 210 GLY A CA 1
ATOM 1686 C C . GLY A 1 210 ? 12.745 2.243 -7.910 1.00 86.44 210 GLY A C 1
ATOM 1687 O O . GLY A 1 210 ? 12.325 1.895 -9.018 1.00 86.44 210 GLY A O 1
ATOM 1688 N N . LEU A 1 211 ? 12.614 1.488 -6.815 1.00 90.44 211 LEU A N 1
ATOM 1689 C CA . LEU A 1 211 ? 11.821 0.264 -6.772 1.00 90.44 211 LEU A CA 1
ATOM 1690 C C . LEU A 1 211 ? 10.343 0.610 -6.631 1.00 90.44 211 LEU A C 1
ATOM 1692 O O . LEU A 1 211 ? 9.978 1.584 -5.982 1.00 90.44 211 LEU A O 1
ATOM 1696 N N . SER A 1 212 ? 9.488 -0.176 -7.276 1.00 89.56 212 SER A N 1
ATOM 1697 C CA . SER A 1 212 ? 8.050 0.082 -7.291 1.00 89.56 212 SER A CA 1
ATOM 1698 C C . SER A 1 212 ? 7.255 -1.174 -7.614 1.00 89.56 212 SER A C 1
ATOM 1700 O O . SER A 1 212 ? 7.730 -2.079 -8.309 1.00 89.56 212 SER A O 1
ATOM 1702 N N . VAL A 1 213 ? 6.007 -1.206 -7.156 1.00 89.56 213 VAL A N 1
ATOM 1703 C CA . VAL A 1 213 ? 5.068 -2.294 -7.442 1.00 89.56 213 VAL A CA 1
ATOM 1704 C C . VAL A 1 213 ? 4.912 -2.493 -8.946 1.00 89.56 213 VAL A C 1
ATOM 1706 O O . VAL A 1 213 ? 4.679 -1.557 -9.710 1.00 89.56 213 VAL A O 1
ATOM 1709 N N . GLY A 1 214 ? 4.999 -3.743 -9.387 1.00 84.12 214 GLY A N 1
ATOM 1710 C CA . GLY A 1 214 ? 4.938 -4.147 -10.785 1.00 84.12 214 GLY A CA 1
ATOM 1711 C C . GLY A 1 214 ? 6.266 -4.100 -11.53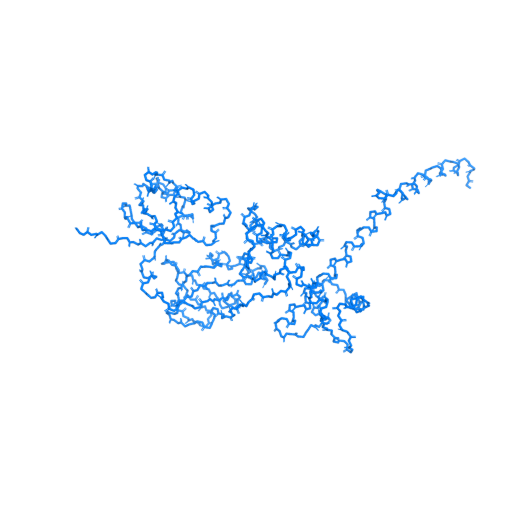3 1.00 84.12 214 GLY A C 1
ATOM 1712 O O . GLY A 1 214 ? 6.290 -4.523 -12.693 1.00 84.12 214 GLY A O 1
ATOM 1713 N N . MET A 1 215 ? 7.349 -3.625 -10.912 1.00 84.19 215 MET A N 1
ATOM 1714 C CA . MET A 1 215 ? 8.688 -3.699 -11.491 1.00 84.19 215 MET A CA 1
ATOM 1715 C C . MET A 1 215 ? 9.079 -5.160 -11.715 1.00 84.19 215 MET A C 1
ATOM 1717 O O . MET A 1 215 ? 8.982 -5.973 -10.801 1.00 84.19 215 MET A O 1
ATOM 1721 N N . VAL A 1 216 ? 9.510 -5.484 -12.932 1.00 83.12 216 VAL A N 1
ATOM 1722 C CA . VAL A 1 216 ? 10.015 -6.812 -13.297 1.00 83.12 216 VAL A CA 1
ATOM 1723 C C . VAL A 1 216 ? 11.532 -6.779 -13.259 1.00 83.12 216 VAL A C 1
ATOM 1725 O O . VAL A 1 216 ? 12.137 -5.866 -13.818 1.00 83.12 216 VAL A O 1
ATOM 1728 N N . PHE A 1 217 ? 12.141 -7.773 -12.627 1.00 86.81 217 PHE A N 1
ATOM 1729 C CA . PHE A 1 217 ? 13.584 -7.845 -12.457 1.00 86.81 217 PHE A CA 1
ATOM 1730 C C . PHE A 1 217 ? 14.086 -9.292 -12.512 1.00 86.81 217 PHE A C 1
ATOM 1732 O O . PHE A 1 217 ? 13.317 -10.254 -12.427 1.00 86.81 217 PHE A O 1
ATOM 1739 N N . ARG A 1 218 ? 15.404 -9.426 -12.656 1.00 88.88 218 ARG A N 1
ATOM 1740 C CA . ARG A 1 218 ? 16.166 -10.665 -12.497 1.00 88.88 218 ARG A CA 1
ATOM 1741 C C . ARG A 1 218 ? 17.079 -10.533 -11.283 1.00 88.88 218 ARG A C 1
ATOM 1743 O O . ARG A 1 218 ? 17.671 -9.473 -11.081 1.00 88.88 218 ARG A O 1
ATOM 1750 N N . ILE A 1 219 ? 17.250 -11.598 -10.507 1.00 92.56 219 ILE A N 1
ATOM 1751 C CA . ILE A 1 219 ? 18.306 -11.632 -9.489 1.00 92.56 219 ILE A CA 1
ATOM 1752 C C . ILE A 1 219 ? 19.667 -11.789 -10.171 1.00 92.56 219 ILE A C 1
ATOM 1754 O O . ILE A 1 219 ? 19.940 -12.810 -10.807 1.00 92.56 219 ILE A O 1
ATOM 1758 N N . ASP A 1 220 ? 20.537 -10.795 -10.002 1.00 91.81 220 ASP A N 1
ATOM 1759 C CA . ASP A 1 220 ? 21.913 -10.832 -10.498 1.00 91.81 220 ASP A CA 1
ATOM 1760 C C . ASP A 1 220 ? 22.850 -11.513 -9.498 1.00 91.81 220 ASP A C 1
ATOM 1762 O O . ASP A 1 220 ? 23.610 -12.414 -9.852 1.00 91.81 220 ASP A O 1
ATOM 1766 N N . LYS A 1 221 ? 22.764 -11.112 -8.226 1.00 93.44 221 LYS A N 1
ATOM 1767 C CA . LYS A 1 221 ? 23.601 -11.652 -7.155 1.00 93.44 221 LYS A CA 1
ATOM 1768 C C . LYS A 1 221 ? 22.863 -11.619 -5.823 1.00 93.44 221 LYS A C 1
ATOM 1770 O O . LYS A 1 221 ? 22.223 -10.629 -5.490 1.00 93.44 221 LYS A O 1
ATOM 1775 N N . VAL A 1 222 ? 23.030 -12.672 -5.029 1.00 94.38 222 VAL A N 1
ATOM 1776 C CA . VAL A 1 222 ? 22.576 -12.729 -3.634 1.00 94.38 222 VAL A CA 1
ATOM 1777 C C . VAL A 1 222 ? 23.807 -12.778 -2.735 1.00 94.38 222 VAL A C 1
ATOM 1779 O O . VAL A 1 222 ? 24.693 -13.607 -2.945 1.00 94.38 222 VAL A O 1
ATOM 1782 N N . SER A 1 223 ? 23.882 -11.865 -1.770 1.00 92.56 223 SER A N 1
ATOM 1783 C CA . SER A 1 223 ? 24.914 -11.819 -0.726 1.00 92.56 223 SER A CA 1
ATOM 1784 C C . SER A 1 223 ? 24.248 -11.862 0.655 1.00 92.56 223 SER A C 1
ATOM 1786 O O . SER A 1 223 ? 23.024 -11.842 0.749 1.00 92.56 223 SER A O 1
ATOM 1788 N N . LEU A 1 224 ? 25.039 -11.923 1.733 1.00 87.38 224 LEU A N 1
ATOM 1789 C CA . LEU A 1 224 ? 24.499 -11.931 3.102 1.00 87.38 224 LEU A CA 1
ATOM 1790 C C . LEU A 1 224 ? 23.752 -10.629 3.441 1.00 87.38 224 LEU A C 1
ATOM 1792 O O . LEU A 1 224 ? 22.658 -10.682 3.995 1.00 87.38 224 LEU A O 1
ATOM 1796 N N . ASP A 1 225 ? 24.312 -9.481 3.048 1.00 91.69 225 ASP A N 1
ATOM 1797 C CA . ASP A 1 225 ? 23.803 -8.161 3.452 1.00 91.69 225 ASP A CA 1
ATOM 1798 C C . ASP A 1 225 ? 22.973 -7.454 2.371 1.00 91.69 225 ASP A C 1
ATOM 1800 O O . ASP A 1 225 ? 22.295 -6.462 2.652 1.00 91.69 225 ASP A O 1
ATOM 1804 N N . SER A 1 226 ? 23.020 -7.932 1.124 1.00 93.75 226 SER A N 1
ATOM 1805 C CA . SER A 1 226 ? 22.317 -7.308 0.001 1.00 93.75 226 SER A CA 1
ATOM 1806 C C . SER A 1 226 ? 21.967 -8.277 -1.125 1.00 93.75 226 SER A C 1
ATOM 1808 O O . SER A 1 226 ? 22.632 -9.292 -1.359 1.00 93.75 226 SER A O 1
ATOM 1810 N N . ILE A 1 227 ? 20.914 -7.918 -1.853 1.00 95.44 227 ILE A N 1
ATOM 1811 C CA . ILE A 1 227 ? 20.448 -8.573 -3.067 1.00 95.44 227 ILE A CA 1
ATOM 1812 C C . ILE A 1 227 ? 20.595 -7.576 -4.206 1.00 95.44 227 ILE A C 1
ATOM 1814 O O . ILE A 1 227 ? 20.019 -6.489 -4.184 1.00 95.44 227 ILE A O 1
ATOM 1818 N N . LYS A 1 228 ? 21.377 -7.956 -5.213 1.00 95.56 228 LYS A N 1
ATOM 1819 C CA . LYS A 1 228 ? 21.536 -7.177 -6.430 1.00 95.56 228 LYS A CA 1
ATOM 1820 C C . LYS A 1 228 ? 20.532 -7.659 -7.461 1.00 95.56 228 LYS A C 1
ATOM 1822 O O . LYS A 1 228 ? 20.591 -8.812 -7.898 1.00 95.56 228 LYS A O 1
ATOM 1827 N N . ILE A 1 229 ? 19.631 -6.770 -7.854 1.00 93.88 229 ILE A N 1
ATOM 1828 C CA . ILE A 1 229 ? 18.624 -7.042 -8.876 1.00 93.88 229 ILE A CA 1
ATOM 1829 C C . ILE A 1 229 ? 18.916 -6.236 -10.136 1.00 93.88 229 ILE A C 1
ATOM 1831 O O . ILE A 1 229 ? 19.408 -5.110 -10.078 1.00 93.88 229 ILE A O 1
ATOM 1835 N N . GLU A 1 230 ? 18.608 -6.819 -11.285 1.00 85.94 230 GLU A N 1
ATOM 1836 C CA . GLU A 1 230 ? 18.696 -6.173 -12.585 1.00 85.94 230 GLU A CA 1
ATOM 1837 C C . GLU A 1 230 ? 17.287 -5.973 -13.139 1.00 85.94 230 GLU A C 1
ATOM 1839 O O . GLU A 1 230 ? 16.541 -6.931 -13.339 1.00 85.94 230 GLU A O 1
ATOM 1844 N N . SER A 1 231 ? 16.933 -4.730 -13.439 1.00 82.75 231 SER A N 1
ATOM 1845 C CA . SER A 1 231 ? 15.698 -4.396 -14.138 1.00 82.75 231 SER A CA 1
ATOM 1846 C C . SER A 1 231 ? 16.033 -3.467 -15.293 1.00 82.75 231 SER A C 1
ATOM 1848 O O . SER A 1 231 ? 16.516 -2.352 -15.098 1.00 82.75 231 SER A O 1
ATOM 1850 N N . ASN A 1 232 ? 15.766 -3.931 -16.515 1.00 71.12 232 ASN A N 1
ATOM 1851 C CA . ASN A 1 232 ? 15.983 -3.174 -17.749 1.00 71.12 232 ASN A CA 1
ATOM 1852 C C . ASN A 1 232 ? 17.437 -2.678 -17.891 1.00 71.12 232 ASN A C 1
ATOM 1854 O O . ASN A 1 232 ? 17.687 -1.520 -18.219 1.00 71.12 232 ASN A O 1
ATOM 1858 N N . GLY A 1 233 ? 18.412 -3.539 -17.585 1.00 67.88 233 GLY A N 1
ATOM 1859 C CA . GLY A 1 233 ? 19.841 -3.211 -17.642 1.00 67.88 233 GLY A CA 1
ATOM 1860 C C . GLY A 1 233 ? 20.330 -2.225 -16.574 1.00 67.88 233 GLY A C 1
ATOM 1861 O O . GLY A 1 233 ? 21.498 -1.841 -16.595 1.00 67.88 233 GLY A O 1
ATOM 1862 N N . ILE A 1 234 ? 19.462 -1.800 -15.649 1.00 78.00 234 ILE A N 1
ATOM 1863 C CA . ILE A 1 234 ? 19.836 -1.029 -14.463 1.00 78.00 234 ILE A CA 1
ATOM 1864 C C . ILE A 1 234 ? 19.965 -2.003 -13.299 1.00 78.00 234 ILE A C 1
ATOM 1866 O O . ILE A 1 234 ? 19.085 -2.836 -13.074 1.00 78.00 234 ILE A O 1
ATOM 1870 N N . PHE A 1 235 ? 21.065 -1.883 -12.563 1.00 85.19 235 PHE A N 1
ATOM 1871 C CA . PHE A 1 235 ? 21.299 -2.661 -11.358 1.00 85.19 235 PHE A CA 1
ATOM 1872 C C . PHE A 1 235 ? 20.907 -1.861 -10.122 1.00 85.19 235 PHE A C 1
ATOM 1874 O O . PHE A 1 235 ? 21.235 -0.679 -10.015 1.00 85.19 235 PHE A O 1
ATOM 1881 N N . TYR A 1 236 ? 20.252 -2.541 -9.190 1.00 92.12 236 TYR A N 1
ATOM 1882 C CA . TYR A 1 236 ? 19.844 -2.008 -7.902 1.00 92.12 236 TYR A CA 1
ATOM 1883 C C . TYR A 1 236 ? 20.431 -2.904 -6.818 1.00 92.12 236 TYR A C 1
ATOM 1885 O O . TYR A 1 236 ? 20.196 -4.113 -6.820 1.00 92.12 236 TYR A O 1
ATOM 1893 N N . ASP A 1 237 ? 21.196 -2.314 -5.906 1.00 94.00 237 ASP A N 1
ATOM 1894 C CA . ASP A 1 237 ? 21.704 -3.001 -4.724 1.00 94.00 237 ASP A CA 1
ATOM 1895 C C . ASP A 1 237 ? 20.725 -2.762 -3.569 1.00 94.00 237 ASP A C 1
ATOM 1897 O O . ASP A 1 237 ? 20.645 -1.665 -3.014 1.00 94.00 237 ASP A O 1
ATOM 1901 N N . VAL A 1 238 ? 19.944 -3.789 -3.233 1.00 95.88 238 VAL A N 1
ATOM 1902 C CA . VAL A 1 238 ? 18.905 -3.729 -2.200 1.00 95.88 238 VAL A CA 1
ATOM 1903 C C . VAL A 1 238 ? 19.452 -4.365 -0.933 1.00 95.88 238 VAL A C 1
ATOM 1905 O O . VAL A 1 238 ? 19.746 -5.559 -0.903 1.00 95.88 238 VAL A O 1
ATOM 1908 N N . VAL A 1 239 ? 19.629 -3.580 0.126 1.00 95.31 239 VAL A N 1
ATOM 1909 C CA . VAL A 1 239 ? 20.096 -4.120 1.411 1.00 95.31 239 VAL A CA 1
ATOM 1910 C C . VAL A 1 239 ? 19.046 -5.047 2.027 1.00 95.31 239 VAL A C 1
ATOM 1912 O O . VAL A 1 239 ? 17.844 -4.919 1.769 1.00 95.31 239 VAL A O 1
ATOM 1915 N N . LYS A 1 240 ? 19.493 -5.989 2.859 1.00 90.94 240 LYS A N 1
ATOM 1916 C CA . LYS A 1 240 ? 18.640 -7.028 3.446 1.00 90.94 240 LYS A CA 1
ATOM 1917 C C . LYS A 1 240 ? 17.442 -6.454 4.210 1.00 90.94 240 LYS A C 1
ATOM 1919 O O . LYS A 1 240 ? 16.324 -6.894 3.974 1.00 90.94 240 LYS A O 1
ATOM 1924 N N . SER A 1 241 ? 17.661 -5.415 5.018 1.00 92.62 241 SER A N 1
ATOM 1925 C CA . SER A 1 241 ? 16.604 -4.751 5.795 1.00 92.62 241 SER A CA 1
ATOM 1926 C C . SER A 1 241 ? 15.496 -4.129 4.940 1.00 92.62 241 SER A C 1
ATOM 1928 O O . SER A 1 241 ? 14.373 -4.010 5.410 1.00 92.62 241 SER A O 1
ATOM 1930 N N . LEU A 1 242 ? 15.780 -3.746 3.691 1.00 95.38 242 LEU A N 1
ATOM 1931 C CA . LEU A 1 242 ? 14.752 -3.291 2.749 1.00 95.38 242 LEU A CA 1
ATOM 1932 C C . LEU A 1 242 ? 14.103 -4.472 2.021 1.00 95.38 242 LEU A C 1
ATOM 1934 O O . LEU A 1 242 ? 12.918 -4.443 1.722 1.00 95.38 242 LEU A O 1
ATOM 1938 N N . SER A 1 243 ? 14.877 -5.525 1.756 1.00 92.75 243 SER A N 1
ATOM 1939 C CA . SER A 1 243 ? 14.415 -6.701 1.014 1.00 92.75 243 SER A CA 1
ATOM 1940 C C . SER A 1 243 ? 13.343 -7.499 1.762 1.00 92.75 243 SER A C 1
ATOM 1942 O O . SER A 1 243 ? 12.494 -8.109 1.119 1.00 92.75 243 SER A O 1
ATOM 1944 N N . ASP A 1 244 ? 13.365 -7.487 3.098 1.00 91.25 244 ASP A N 1
ATOM 1945 C CA . ASP A 1 244 ? 12.347 -8.141 3.936 1.00 91.25 244 ASP A CA 1
ATOM 1946 C C . ASP A 1 244 ? 10.970 -7.445 3.865 1.00 91.25 244 ASP A C 1
ATOM 1948 O O . ASP A 1 244 ? 9.977 -8.027 4.282 1.00 91.25 244 ASP A O 1
ATOM 1952 N N . ASN A 1 245 ? 10.901 -6.243 3.280 1.00 93.94 245 ASN A N 1
ATOM 1953 C CA . ASN A 1 245 ? 9.682 -5.443 3.107 1.00 93.94 245 ASN A CA 1
ATOM 1954 C C . ASN A 1 245 ? 9.163 -5.468 1.655 1.00 93.94 245 ASN A C 1
ATOM 1956 O O . ASN A 1 245 ? 8.367 -4.622 1.253 1.00 93.94 245 ASN A O 1
ATOM 1960 N N . ILE A 1 246 ? 9.667 -6.391 0.826 1.00 94.88 246 ILE A N 1
ATOM 1961 C CA . ILE A 1 246 ? 9.306 -6.506 -0.591 1.00 94.88 246 ILE A CA 1
ATOM 1962 C C . ILE A 1 246 ? 8.844 -7.934 -0.871 1.00 94.88 246 ILE A C 1
ATOM 1964 O O . ILE A 1 246 ? 9.636 -8.879 -0.819 1.00 94.88 246 ILE A O 1
ATOM 1968 N N . SER A 1 247 ? 7.576 -8.074 -1.249 1.00 94.50 247 SER A N 1
ATOM 1969 C CA . SER A 1 247 ? 7.002 -9.333 -1.728 1.00 94.50 247 SER A CA 1
ATOM 1970 C C . SER A 1 247 ? 6.906 -9.350 -3.251 1.00 94.50 247 SER A C 1
ATOM 1972 O O . SER A 1 247 ? 6.742 -8.319 -3.910 1.00 94.50 247 SER A O 1
ATOM 1974 N N . VAL A 1 248 ? 7.036 -10.535 -3.836 1.00 92.94 248 VAL A N 1
ATOM 1975 C CA . VAL A 1 248 ? 7.257 -10.737 -5.267 1.00 92.94 248 VAL A CA 1
ATOM 1976 C C . VAL A 1 248 ? 6.428 -11.895 -5.820 1.00 92.94 248 VAL A C 1
ATOM 1978 O O . VAL A 1 248 ? 6.106 -12.852 -5.123 1.00 92.94 248 VAL A O 1
ATOM 1981 N N . ASN A 1 249 ? 6.153 -11.844 -7.120 1.00 89.31 249 ASN A N 1
ATOM 1982 C CA . ASN A 1 249 ? 5.606 -12.957 -7.891 1.00 89.31 249 ASN A CA 1
ATOM 1983 C C . ASN A 1 249 ? 6.698 -13.528 -8.799 1.00 89.31 249 ASN A C 1
ATOM 1985 O O . ASN A 1 249 ? 7.262 -12.791 -9.609 1.00 89.31 249 ASN A O 1
ATOM 1989 N N . LEU A 1 250 ? 6.980 -14.830 -8.692 1.00 87.19 250 LEU A N 1
ATOM 1990 C CA . LEU A 1 250 ? 7.878 -15.527 -9.620 1.00 87.19 250 LEU A CA 1
ATOM 1991 C C . LEU A 1 250 ? 7.287 -15.546 -11.033 1.00 87.19 250 LEU A C 1
ATOM 1993 O O . LEU A 1 250 ? 6.094 -15.786 -11.217 1.00 87.19 250 LEU A O 1
ATOM 1997 N N . LEU A 1 251 ? 8.138 -15.332 -12.035 1.00 82.44 251 LEU A N 1
ATOM 1998 C CA . LEU A 1 251 ? 7.756 -15.348 -13.443 1.00 82.44 251 LEU A CA 1
ATOM 1999 C C . LEU A 1 251 ? 8.437 -16.520 -14.157 1.00 82.44 251 LEU A C 1
ATOM 2001 O O . LEU A 1 251 ? 9.643 -16.503 -14.401 1.00 82.44 251 LEU A O 1
ATOM 2005 N N . THR A 1 252 ? 7.654 -17.538 -14.512 1.00 68.75 252 THR A N 1
ATOM 2006 C CA . THR A 1 252 ? 8.158 -18.820 -15.033 1.00 68.75 252 THR A CA 1
ATOM 2007 C C . THR A 1 252 ? 8.511 -18.794 -16.531 1.00 68.75 252 THR A C 1
ATOM 2009 O O . THR A 1 252 ? 9.291 -19.624 -16.981 1.00 68.75 252 THR A O 1
ATOM 2012 N N . GLU A 1 253 ? 7.990 -17.844 -17.319 1.00 56.44 253 GLU A N 1
ATOM 2013 C CA . GLU A 1 253 ? 8.075 -17.863 -18.799 1.00 56.44 253 GLU A CA 1
ATOM 2014 C C . GLU A 1 253 ? 9.046 -16.823 -19.412 1.00 56.44 253 GLU A C 1
ATOM 2016 O O . GLU A 1 253 ? 9.086 -16.616 -20.626 1.00 56.44 253 GLU A O 1
ATOM 2021 N N . THR A 1 254 ? 9.845 -16.128 -18.598 1.00 54.22 254 THR A N 1
ATOM 2022 C CA . THR A 1 254 ? 10.451 -14.844 -19.013 1.00 54.22 254 THR A CA 1
ATOM 2023 C C . THR A 1 254 ? 11.877 -14.896 -19.578 1.00 54.22 254 THR A C 1
ATOM 2025 O O . THR A 1 254 ? 12.325 -13.884 -20.124 1.00 54.22 254 THR A O 1
ATOM 2028 N N . GLU A 1 255 ? 12.589 -16.030 -19.543 1.00 51.22 255 GLU A N 1
ATOM 2029 C CA . GLU A 1 255 ? 14.006 -16.108 -19.970 1.00 51.22 255 GLU A CA 1
ATOM 2030 C C . GLU A 1 255 ? 14.259 -15.591 -21.403 1.00 51.22 255 GLU A C 1
ATOM 2032 O O . GLU A 1 255 ? 15.270 -14.932 -21.664 1.00 51.22 255 GLU A O 1
ATOM 2037 N N . SER A 1 256 ? 13.328 -15.828 -22.337 1.00 50.12 256 SER A N 1
ATOM 2038 C CA . SER A 1 256 ? 13.455 -15.363 -23.729 1.00 50.12 256 SER A CA 1
ATOM 2039 C C . SER A 1 256 ? 12.962 -13.928 -23.952 1.00 50.12 256 SER A C 1
ATOM 2041 O O . SER A 1 256 ? 13.371 -13.290 -24.926 1.00 50.12 256 SER A O 1
ATOM 2043 N N . ILE A 1 257 ? 12.061 -13.423 -23.106 1.00 53.44 257 ILE A N 1
ATOM 2044 C CA . ILE A 1 257 ? 11.420 -12.115 -23.295 1.00 53.44 257 ILE A CA 1
ATOM 2045 C C . ILE A 1 257 ? 12.286 -11.016 -22.671 1.00 53.44 257 ILE A C 1
ATOM 2047 O O . ILE A 1 257 ? 12.545 -10.010 -23.330 1.00 53.44 257 ILE A O 1
ATOM 2051 N N . VAL A 1 258 ? 12.813 -11.224 -21.457 1.00 55.84 258 VAL A N 1
ATOM 2052 C CA . VAL A 1 258 ? 13.568 -10.190 -20.718 1.00 55.84 258 VAL A CA 1
ATOM 2053 C C . VAL A 1 258 ? 14.914 -9.868 -21.365 1.00 55.84 258 VAL A C 1
ATOM 2055 O O . VAL A 1 258 ? 15.309 -8.707 -21.374 1.00 55.84 258 VAL A O 1
ATOM 2058 N N . LYS A 1 259 ? 15.582 -10.838 -22.008 1.00 57.47 259 LYS A N 1
ATOM 2059 C CA . LYS A 1 259 ? 16.879 -10.602 -22.680 1.00 57.47 259 LYS A CA 1
ATOM 2060 C C . LYS A 1 259 ? 16.849 -9.502 -23.749 1.00 57.47 259 LYS A C 1
ATOM 2062 O O . LYS A 1 259 ? 17.891 -8.929 -24.047 1.00 57.47 259 LYS A O 1
ATOM 2067 N N . ASN A 1 260 ? 15.684 -9.212 -24.331 1.00 65.88 260 ASN A N 1
ATOM 2068 C CA . ASN A 1 260 ? 15.540 -8.218 -25.400 1.00 65.88 260 ASN A CA 1
ATOM 2069 C C . ASN A 1 260 ? 14.764 -6.962 -24.975 1.00 65.88 260 ASN A C 1
ATOM 2071 O O . ASN A 1 260 ? 14.459 -6.129 -25.836 1.00 65.88 260 ASN A O 1
ATOM 2075 N N . LEU A 1 261 ? 14.434 -6.828 -23.687 1.00 73.62 261 LEU A N 1
ATOM 2076 C CA . LEU A 1 261 ? 13.751 -5.660 -23.141 1.00 73.62 261 LEU A CA 1
ATOM 2077 C C . LEU A 1 261 ? 14.759 -4.683 -22.552 1.00 73.62 261 LEU A C 1
ATOM 2079 O O . LEU A 1 261 ? 15.581 -5.035 -21.711 1.00 73.62 261 LEU A O 1
ATOM 2083 N N . VAL A 1 262 ? 14.679 -3.437 -23.001 1.00 80.88 262 VAL A N 1
ATOM 2084 C CA . VAL A 1 262 ? 15.512 -2.341 -22.508 1.00 80.88 262 VAL A CA 1
ATOM 2085 C C . VAL A 1 262 ? 14.639 -1.114 -22.231 1.00 80.88 262 VAL A C 1
ATOM 2087 O O . VAL A 1 262 ? 13.548 -1.001 -22.802 1.00 80.88 262 VAL A O 1
ATOM 2090 N N . PRO A 1 263 ? 15.078 -0.174 -21.376 1.00 85.25 263 PRO A N 1
ATOM 2091 C CA . PRO A 1 263 ? 14.418 1.113 -21.244 1.00 85.25 263 PRO A CA 1
ATOM 2092 C C . PRO A 1 263 ? 14.490 1.860 -22.573 1.00 85.25 263 PRO A C 1
ATOM 2094 O O . PRO A 1 263 ? 15.463 1.732 -23.321 1.00 85.25 263 PRO A O 1
ATOM 2097 N N . LEU A 1 264 ? 13.509 2.716 -22.841 1.00 87.81 264 LEU A N 1
ATOM 2098 C CA . LEU A 1 264 ? 13.485 3.529 -24.056 1.00 87.81 264 LEU A CA 1
ATOM 2099 C C . LEU A 1 264 ? 14.728 4.433 -24.196 1.00 87.81 264 LEU A C 1
ATOM 2101 O O . LEU A 1 264 ? 15.150 4.753 -25.306 1.00 87.81 264 LEU A O 1
ATOM 2105 N N . THR A 1 265 ? 15.348 4.824 -23.081 1.00 88.50 265 THR A N 1
ATOM 2106 C CA . THR A 1 265 ? 16.597 5.609 -23.048 1.00 88.50 265 THR A CA 1
ATOM 2107 C C . THR A 1 265 ? 17.839 4.834 -23.485 1.00 88.50 265 THR A C 1
ATOM 2109 O O . THR A 1 265 ? 18.849 5.458 -23.802 1.00 88.50 265 THR A O 1
ATOM 2112 N N . ALA A 1 266 ? 17.785 3.501 -23.514 1.00 87.31 266 ALA A N 1
ATOM 2113 C CA . ALA A 1 266 ? 18.895 2.653 -23.942 1.00 87.31 266 ALA A CA 1
ATOM 2114 C C . ALA A 1 266 ? 18.951 2.449 -25.468 1.00 87.31 266 ALA A C 1
ATOM 2116 O O . ALA A 1 266 ? 19.864 1.781 -25.964 1.00 87.31 266 ALA A O 1
ATOM 2117 N N . LEU A 1 267 ? 17.980 2.988 -26.213 1.00 88.50 267 LEU A N 1
ATOM 2118 C CA . LEU A 1 267 ? 18.000 2.990 -27.673 1.00 88.50 267 LEU A CA 1
ATOM 2119 C C . LEU A 1 267 ? 18.995 4.025 -28.205 1.00 88.50 267 LEU A C 1
ATOM 2121 O O . LEU A 1 267 ? 19.069 5.155 -27.718 1.00 88.50 267 LEU A O 1
ATOM 2125 N N . LYS A 1 268 ? 19.727 3.651 -29.253 1.00 89.31 268 LYS A N 1
ATOM 2126 C CA . LYS A 1 268 ? 20.546 4.576 -30.041 1.00 89.31 268 LYS A CA 1
ATOM 2127 C C . LYS A 1 268 ? 19.668 5.362 -31.009 1.00 89.31 268 LYS A C 1
ATOM 2129 O O . LYS A 1 268 ? 18.598 4.901 -31.396 1.00 89.31 268 LYS A O 1
ATOM 2134 N N . LEU A 1 269 ? 20.138 6.533 -31.438 1.00 89.62 269 LEU A N 1
ATOM 2135 C CA . LEU A 1 269 ? 19.445 7.342 -32.443 1.00 89.62 269 LEU A CA 1
ATOM 2136 C C . LEU A 1 269 ? 19.123 6.500 -33.689 1.00 89.62 269 LEU A C 1
ATOM 2138 O O . LEU A 1 269 ? 19.984 5.770 -34.179 1.00 89.62 269 LEU A O 1
ATOM 2142 N N . ASN A 1 270 ? 17.896 6.619 -34.193 1.00 90.0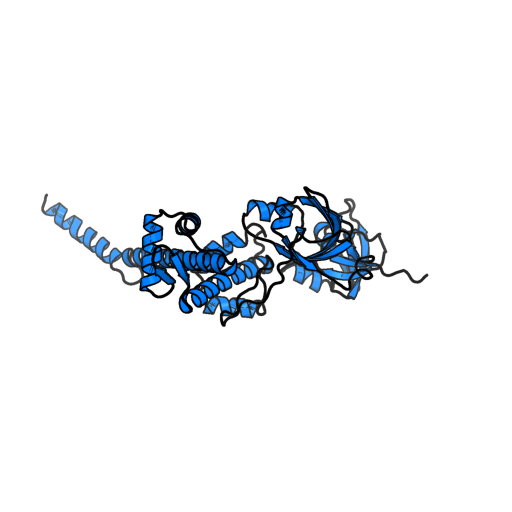0 270 ASN A N 1
ATOM 2143 C CA . ASN A 1 270 ? 17.346 5.863 -35.323 1.00 90.00 270 ASN A CA 1
ATOM 2144 C C . ASN A 1 270 ? 17.181 4.345 -35.101 1.00 90.00 270 ASN A C 1
ATOM 2146 O O . ASN A 1 270 ? 16.807 3.628 -36.030 1.00 90.00 270 ASN A O 1
ATOM 2150 N N . GLU A 1 271 ? 17.397 3.837 -33.886 1.00 91.69 271 GLU A N 1
ATOM 2151 C CA . GLU A 1 271 ? 17.145 2.434 -33.549 1.00 91.69 271 GLU A CA 1
ATOM 2152 C C . GLU A 1 271 ? 15.642 2.180 -33.367 1.00 91.69 271 GLU A C 1
ATOM 2154 O O . GLU A 1 271 ? 14.971 2.837 -32.572 1.00 91.69 271 GLU A O 1
ATOM 2159 N N . ASN A 1 272 ? 15.098 1.211 -34.105 1.00 90.31 272 ASN A N 1
ATOM 2160 C CA . ASN A 1 272 ? 13.680 0.876 -34.039 1.00 90.31 272 ASN A CA 1
ATOM 2161 C C . ASN A 1 272 ? 13.392 -0.111 -32.902 1.00 90.31 272 ASN A C 1
ATOM 2163 O O . ASN A 1 272 ? 14.024 -1.164 -32.794 1.00 90.31 272 ASN A O 1
ATOM 2167 N N . ALA A 1 273 ? 12.360 0.177 -32.113 1.00 91.81 273 ALA A N 1
ATOM 2168 C CA . ALA A 1 273 ? 11.874 -0.736 -31.089 1.00 91.81 273 ALA A CA 1
ATOM 2169 C C . ALA A 1 273 ? 10.340 -0.772 -31.046 1.00 91.81 273 ALA A C 1
ATOM 2171 O O . ALA A 1 273 ? 9.667 0.125 -31.552 1.00 91.81 273 ALA A O 1
ATOM 2172 N N . LEU A 1 274 ? 9.781 -1.820 -30.444 1.00 89.69 274 LEU A N 1
ATOM 2173 C CA . LEU A 1 274 ? 8.360 -1.906 -30.108 1.00 89.69 274 LEU A CA 1
ATOM 2174 C C . LEU A 1 274 ? 8.184 -1.608 -28.628 1.00 89.69 274 LEU A C 1
ATOM 2176 O O . LEU A 1 274 ? 8.872 -2.201 -27.802 1.00 89.69 274 LEU A O 1
ATOM 2180 N N . ILE A 1 275 ? 7.229 -0.754 -28.282 1.00 89.00 275 ILE A N 1
ATOM 2181 C CA . ILE A 1 275 ? 6.829 -0.558 -26.889 1.00 89.00 275 ILE A CA 1
ATOM 2182 C C . ILE A 1 275 ? 6.291 -1.884 -26.362 1.00 89.00 275 ILE A C 1
ATOM 2184 O O . ILE A 1 275 ? 5.409 -2.489 -26.965 1.00 89.00 275 ILE A O 1
ATOM 2188 N N . TYR A 1 276 ? 6.844 -2.352 -25.253 1.00 82.88 276 TYR A N 1
ATOM 2189 C CA . TYR A 1 276 ? 6.433 -3.587 -24.600 1.00 82.88 276 TYR A CA 1
ATOM 2190 C C . TYR A 1 276 ? 5.496 -3.289 -23.434 1.00 82.88 276 TYR A C 1
ATOM 2192 O O . TYR A 1 276 ? 4.379 -3.797 -23.386 1.00 82.88 276 TYR A O 1
ATOM 2200 N N . SER A 1 277 ? 5.921 -2.422 -22.518 1.00 79.69 277 SER A N 1
ATOM 2201 C CA . SER A 1 277 ? 5.123 -2.044 -21.357 1.00 79.69 277 SER A CA 1
ATOM 2202 C C . SER A 1 277 ? 5.462 -0.637 -20.874 1.00 79.69 277 SER A C 1
ATOM 2204 O O . SER A 1 277 ? 6.532 -0.091 -21.142 1.00 79.69 277 SER A O 1
ATOM 2206 N N . LEU A 1 278 ? 4.512 -0.039 -20.162 1.00 83.00 278 LEU A N 1
ATOM 2207 C CA . LEU A 1 278 ? 4.709 1.191 -19.404 1.00 83.00 278 LEU A CA 1
ATOM 2208 C C . LEU A 1 278 ? 4.833 0.811 -17.933 1.00 83.00 278 LEU A C 1
ATOM 2210 O O . LEU A 1 278 ? 3.989 0.052 -17.443 1.00 83.00 278 LEU A O 1
ATOM 2214 N N . SER A 1 279 ? 5.822 1.368 -17.235 1.00 77.81 279 SER A N 1
ATOM 2215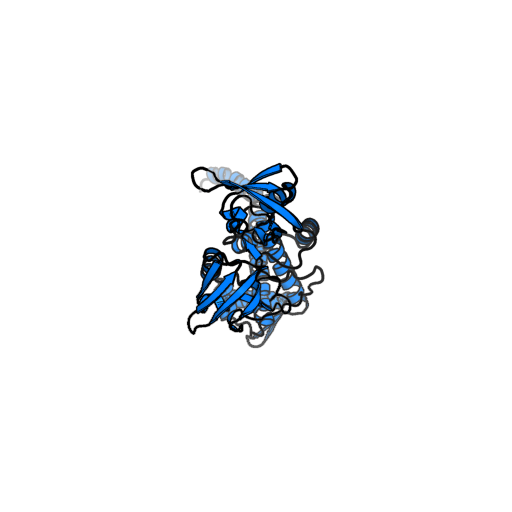 C CA . SER A 1 279 ? 5.981 1.199 -15.790 1.00 77.81 279 SER A CA 1
ATOM 2216 C C . SER A 1 279 ? 4.666 1.476 -15.063 1.00 77.81 279 SER A C 1
ATOM 2218 O O . SER A 1 279 ? 3.908 2.374 -15.446 1.00 77.81 279 SER A O 1
ATOM 2220 N N . LYS A 1 280 ? 4.391 0.732 -13.989 1.00 69.94 280 LYS A N 1
ATOM 2221 C CA . LYS A 1 280 ? 3.238 1.011 -13.125 1.00 69.94 280 LYS A CA 1
ATOM 2222 C C . LYS A 1 280 ? 3.416 2.294 -12.307 1.00 69.94 280 LYS A C 1
ATOM 2224 O O . LYS A 1 280 ? 2.431 2.763 -11.757 1.00 69.94 280 LYS A O 1
ATOM 2229 N N . THR A 1 281 ? 4.614 2.882 -12.255 1.00 70.12 281 THR A N 1
ATOM 2230 C CA . THR A 1 281 ? 4.849 4.216 -11.663 1.00 70.12 281 THR A CA 1
ATOM 2231 C C . THR A 1 281 ? 4.366 5.359 -12.550 1.00 70.12 281 THR A C 1
ATOM 2233 O O . THR A 1 281 ? 4.038 6.430 -12.048 1.00 70.12 281 THR A O 1
ATOM 2236 N N . LEU A 1 282 ? 4.241 5.138 -13.866 1.00 75.12 282 LEU A N 1
ATOM 2237 C CA . LEU A 1 282 ? 3.494 6.047 -14.732 1.00 75.12 282 LEU A CA 1
ATOM 2238 C C . LEU A 1 282 ? 2.008 5.864 -14.427 1.00 75.12 282 LEU A C 1
ATOM 2240 O O . LEU A 1 282 ? 1.378 4.930 -14.939 1.00 75.12 282 LEU A O 1
ATOM 2244 N N . ARG A 1 283 ? 1.471 6.755 -13.588 1.00 75.00 283 ARG A N 1
ATOM 2245 C CA . ARG A 1 283 ? 0.084 6.748 -13.098 1.00 75.00 283 ARG A CA 1
ATOM 2246 C C . ARG A 1 283 ? -0.677 8.005 -13.521 1.00 75.00 283 ARG A C 1
ATOM 2248 O O . ARG A 1 283 ? -0.093 8.985 -13.997 1.00 75.00 283 ARG A O 1
ATOM 2255 N N . GLY A 1 284 ? -2.000 7.936 -13.401 1.00 81.19 284 GLY A N 1
ATOM 2256 C CA . GLY A 1 284 ? -2.899 9.071 -13.592 1.00 81.19 284 GLY A CA 1
ATOM 2257 C C . GLY A 1 284 ? -2.748 9.824 -14.913 1.00 81.19 284 GLY A C 1
ATOM 2258 O O . GLY A 1 284 ? -2.601 9.235 -15.987 1.00 81.19 284 GLY A O 1
ATOM 2259 N N . GLU A 1 285 ? -2.770 11.155 -14.812 1.00 80.69 285 GLU A N 1
ATOM 2260 C CA . GLU A 1 285 ? -2.617 12.095 -15.930 1.00 80.69 285 GLU A CA 1
ATOM 2261 C C . GLU A 1 285 ? -1.342 11.854 -16.747 1.00 80.69 285 GLU A C 1
ATOM 2263 O O . GLU A 1 285 ? -1.374 11.935 -17.974 1.00 80.69 285 GLU A O 1
ATOM 2268 N N . GLN A 1 286 ? -0.219 11.520 -16.100 1.00 81.88 286 GLN A N 1
ATOM 2269 C CA . GLN A 1 286 ? 1.037 11.276 -16.816 1.00 81.88 286 GLN A CA 1
ATOM 2270 C C . GLN A 1 286 ? 0.933 10.042 -17.714 1.00 81.88 286 GLN A C 1
ATOM 2272 O O . GLN A 1 286 ? 1.324 10.094 -18.882 1.00 81.88 286 GLN A O 1
ATOM 2277 N N . ARG A 1 287 ? 0.360 8.950 -17.189 1.00 85.81 287 ARG A N 1
ATOM 2278 C CA . ARG A 1 287 ? 0.116 7.728 -17.964 1.00 85.81 287 ARG A CA 1
ATOM 2279 C C . ARG A 1 287 ? -0.829 7.993 -19.125 1.00 85.81 287 ARG A C 1
ATOM 2281 O O . ARG A 1 287 ? -0.531 7.585 -20.244 1.00 85.81 287 ARG A O 1
ATOM 2288 N N . ARG A 1 288 ? -1.938 8.691 -18.856 1.00 85.44 288 ARG A N 1
ATOM 2289 C CA . ARG A 1 288 ? -2.949 9.024 -19.863 1.00 85.44 288 ARG A CA 1
ATOM 2290 C C . ARG A 1 288 ? -2.326 9.814 -21.010 1.00 85.44 288 ARG A C 1
ATOM 2292 O O . ARG A 1 288 ? -2.403 9.360 -22.140 1.00 85.44 288 ARG A O 1
ATOM 2299 N N . ARG A 1 289 ? -1.569 10.876 -20.713 1.00 87.88 289 ARG A N 1
ATOM 2300 C CA . ARG A 1 289 ? -0.864 11.674 -21.733 1.00 87.88 289 ARG A CA 1
ATOM 2301 C C . ARG A 1 289 ? 0.117 10.849 -22.561 1.00 87.88 289 ARG A C 1
ATOM 2303 O O . ARG A 1 289 ? 0.141 10.980 -23.778 1.00 87.88 289 ARG A O 1
ATOM 2310 N N . ILE A 1 290 ? 0.916 9.988 -21.924 1.00 89.25 290 ILE A N 1
ATOM 2311 C CA . ILE A 1 290 ? 1.838 9.089 -22.639 1.00 89.25 290 ILE A CA 1
ATOM 2312 C C . ILE A 1 290 ? 1.066 8.166 -23.592 1.00 89.25 290 ILE A C 1
ATOM 2314 O O . ILE A 1 290 ? 1.451 8.020 -24.753 1.00 89.25 290 ILE A O 1
ATOM 2318 N N . MET A 1 291 ? -0.049 7.592 -23.139 1.00 88.75 291 MET A N 1
ATOM 2319 C CA . MET A 1 291 ? -0.899 6.745 -23.977 1.00 88.75 291 MET A CA 1
ATOM 2320 C C . MET A 1 291 ? -1.589 7.530 -25.103 1.00 88.75 291 MET A C 1
ATOM 2322 O O . MET A 1 291 ? -1.637 7.033 -26.228 1.00 88.75 291 MET A O 1
ATOM 2326 N N . ASP A 1 292 ? -2.049 8.756 -24.840 1.00 89.94 292 ASP A N 1
ATOM 2327 C CA . ASP A 1 292 ? -2.664 9.655 -25.828 1.00 89.94 292 ASP A CA 1
ATOM 2328 C C . ASP A 1 292 ? -1.667 10.051 -26.928 1.00 89.94 292 ASP A C 1
ATOM 2330 O O . ASP A 1 292 ? -2.034 10.178 -28.095 1.00 89.94 292 ASP A O 1
ATOM 2334 N N . PHE A 1 293 ? -0.376 10.143 -26.590 1.00 89.62 293 PHE A N 1
ATOM 2335 C CA . PHE A 1 293 ? 0.718 10.296 -27.553 1.00 89.62 293 PHE A CA 1
ATOM 2336 C C . PHE A 1 293 ? 1.009 9.025 -28.374 1.00 89.62 293 PHE A C 1
ATOM 2338 O O . PHE A 1 293 ? 1.945 8.988 -29.171 1.00 89.62 293 PHE A O 1
ATOM 2345 N N . GLY A 1 294 ? 0.218 7.964 -28.207 1.00 88.81 294 GLY A N 1
ATOM 2346 C CA . GLY A 1 294 ? 0.368 6.710 -28.938 1.00 88.81 294 GLY A CA 1
ATOM 2347 C C . GLY A 1 294 ? 1.452 5.795 -28.375 1.00 88.81 294 GLY A C 1
ATOM 2348 O O . GLY A 1 294 ? 1.767 4.781 -29.001 1.00 88.81 294 GLY A O 1
ATOM 2349 N N . ILE A 1 295 ? 2.010 6.111 -27.202 1.00 91.75 295 ILE A N 1
ATOM 2350 C CA . ILE A 1 295 ? 3.000 5.268 -26.533 1.00 91.75 295 ILE A CA 1
ATOM 2351 C C . ILE A 1 295 ? 2.253 4.163 -25.781 1.00 91.75 295 ILE A C 1
ATOM 2353 O O . ILE A 1 295 ? 2.010 4.234 -24.578 1.00 91.75 295 ILE A O 1
ATOM 2357 N N . VAL A 1 296 ? 1.855 3.133 -26.523 1.00 90.38 296 VAL A N 1
ATOM 2358 C CA . VAL A 1 296 ? 1.132 1.964 -26.010 1.00 90.38 296 VAL A CA 1
ATOM 2359 C C . VAL A 1 296 ? 1.820 0.670 -26.450 1.00 90.38 296 VAL A C 1
ATOM 2361 O O . VAL A 1 296 ? 2.445 0.663 -27.519 1.00 90.38 296 VAL A O 1
ATOM 2364 N N . PRO A 1 297 ? 1.703 -0.425 -25.670 1.00 85.38 297 PRO A N 1
ATOM 2365 C CA . PRO A 1 297 ? 2.245 -1.731 -26.040 1.00 85.38 297 PRO A CA 1
ATOM 2366 C C . PRO A 1 297 ? 1.945 -2.122 -27.494 1.00 85.38 297 PRO A C 1
ATOM 2368 O O . PRO A 1 297 ? 0.840 -1.916 -27.993 1.00 85.38 297 PRO A O 1
ATOM 2371 N N . GLY A 1 298 ? 2.953 -2.652 -28.184 1.00 84.00 298 GLY A N 1
ATOM 2372 C CA . GLY A 1 298 ? 2.917 -3.028 -29.599 1.00 84.00 298 GLY A CA 1
ATOM 2373 C C . GLY A 1 298 ? 3.217 -1.894 -30.586 1.00 84.00 298 GLY A C 1
ATOM 2374 O O . GLY A 1 298 ? 3.382 -2.163 -31.773 1.00 84.00 298 GLY A O 1
ATOM 2375 N N . THR A 1 299 ? 3.326 -0.638 -30.141 1.00 92.00 299 THR A N 1
ATOM 2376 C CA . THR A 1 299 ? 3.586 0.490 -31.052 1.00 92.00 299 THR A CA 1
ATOM 2377 C C . THR A 1 299 ? 5.083 0.660 -31.330 1.00 92.00 299 THR A C 1
ATOM 2379 O O . THR A 1 299 ? 5.903 0.593 -30.415 1.00 92.00 299 THR A O 1
ATOM 2382 N N . LYS A 1 300 ? 5.448 0.901 -32.597 1.00 93.44 300 LYS A N 1
ATOM 2383 C CA . LYS A 1 300 ? 6.826 1.211 -33.009 1.00 93.44 300 LYS A CA 1
ATOM 2384 C C . LYS A 1 300 ? 7.243 2.599 -32.515 1.00 93.44 300 LYS A C 1
ATOM 2386 O O . LYS A 1 300 ? 6.501 3.564 -32.696 1.00 93.44 300 LYS A O 1
ATOM 2391 N N . ILE A 1 301 ? 8.436 2.680 -31.934 1.00 94.94 301 ILE A N 1
ATOM 2392 C CA . ILE A 1 301 ? 9.046 3.909 -31.429 1.00 94.94 301 ILE A CA 1
ATOM 2393 C C . ILE A 1 301 ? 10.518 3.985 -31.842 1.00 94.94 301 ILE A C 1
ATOM 2395 O O . ILE A 1 301 ? 11.227 2.974 -31.825 1.00 94.94 301 ILE A O 1
ATOM 2399 N N . THR A 1 302 ? 10.966 5.189 -32.197 1.00 94.06 302 THR A N 1
ATOM 2400 C CA . THR A 1 302 ? 12.337 5.441 -32.662 1.00 94.06 302 THR A CA 1
ATOM 2401 C C . THR A 1 302 ? 12.835 6.781 -32.113 1.00 94.06 302 THR A C 1
ATOM 2403 O O . THR A 1 302 ? 12.174 7.792 -32.344 1.00 94.06 302 THR A O 1
ATOM 2406 N N . PRO A 1 303 ? 13.974 6.857 -31.404 1.00 93.25 303 PRO A N 1
ATOM 2407 C CA . PRO A 1 303 ? 14.577 8.136 -31.031 1.00 93.25 303 PRO A CA 1
ATOM 2408 C C . PRO A 1 303 ? 15.122 8.838 -32.280 1.00 93.25 303 PRO A C 1
ATOM 2410 O O . PRO A 1 303 ? 15.906 8.259 -33.030 1.00 93.25 303 PRO A O 1
ATOM 2413 N N . VAL A 1 304 ? 14.718 10.087 -32.501 1.00 94.25 304 VAL A N 1
ATOM 2414 C CA . VAL A 1 304 ? 15.061 10.861 -33.709 1.00 94.25 304 VAL A CA 1
ATOM 2415 C C . VAL A 1 304 ? 15.982 12.044 -33.431 1.00 94.25 304 VAL A C 1
ATOM 2417 O O . VAL A 1 304 ? 16.749 12.430 -34.309 1.00 94.25 304 VAL A O 1
ATOM 2420 N N . LEU A 1 305 ? 15.951 12.616 -32.221 1.00 90.38 305 LEU A N 1
ATOM 2421 C CA . LEU A 1 305 ? 16.791 13.764 -31.869 1.00 90.38 305 LEU A CA 1
ATOM 2422 C C . LEU A 1 305 ? 17.090 13.809 -30.367 1.00 90.38 305 LEU A C 1
ATOM 2424 O O . LEU A 1 305 ? 16.200 13.585 -29.551 1.00 90.38 305 LEU A O 1
ATOM 2428 N N . HIS A 1 306 ? 18.314 14.183 -29.997 1.00 87.06 306 HIS A N 1
ATOM 2429 C CA . HIS A 1 306 ? 18.652 14.573 -28.627 1.00 87.06 306 HIS A CA 1
ATOM 2430 C C . HIS A 1 306 ? 18.792 16.094 -28.538 1.00 87.06 306 HIS A C 1
ATOM 2432 O O . HIS A 1 306 ? 19.416 16.709 -29.404 1.00 87.06 306 HIS A O 1
ATOM 2438 N N . SER A 1 307 ? 18.260 16.705 -27.478 1.00 83.56 307 SER A N 1
ATOM 2439 C CA . SER A 1 307 ? 18.571 18.102 -27.165 1.00 83.56 307 SER A CA 1
ATOM 2440 C C . SER A 1 307 ? 20.060 18.281 -26.831 1.00 83.56 307 SER A C 1
ATOM 2442 O O . SER A 1 307 ? 20.747 17.321 -26.480 1.00 83.56 307 SER A O 1
ATOM 2444 N N . LEU A 1 308 ? 20.557 19.523 -26.885 1.00 80.12 308 LEU A N 1
ATOM 2445 C CA . LEU A 1 308 ? 21.967 19.870 -26.627 1.00 80.12 308 LEU A CA 1
ATOM 2446 C C . LEU A 1 308 ? 22.492 19.361 -25.262 1.00 80.12 308 LEU A C 1
ATOM 2448 O O . LEU A 1 308 ? 23.684 19.107 -25.128 1.00 80.12 308 LEU A O 1
ATOM 2452 N N . GLY A 1 309 ? 21.607 19.136 -24.280 1.00 79.44 309 GLY A N 1
ATOM 2453 C CA . GLY A 1 309 ? 21.912 18.531 -22.972 1.00 79.44 309 GLY A CA 1
ATOM 2454 C C . GLY A 1 309 ? 21.542 17.046 -22.808 1.00 79.44 309 GLY A C 1
ATOM 2455 O O . GLY A 1 309 ? 21.547 16.550 -21.686 1.00 79.44 309 GLY A O 1
ATOM 2456 N N . LYS A 1 310 ? 21.185 16.331 -23.887 1.00 75.94 310 LYS A N 1
ATOM 2457 C CA . LYS A 1 310 ? 20.684 14.933 -23.897 1.00 75.94 310 LYS A CA 1
ATOM 2458 C C . LYS A 1 310 ? 19.393 14.673 -23.098 1.00 75.94 310 LYS A C 1
ATOM 2460 O O . LYS A 1 310 ? 19.019 13.519 -22.894 1.00 75.94 310 LYS A O 1
ATOM 2465 N N . ASP A 1 311 ? 18.694 15.728 -22.697 1.00 85.69 311 ASP A N 1
ATOM 2466 C CA . ASP A 1 311 ? 17.368 15.687 -22.082 1.00 85.69 311 ASP A CA 1
ATOM 2467 C C . ASP A 1 311 ? 16.599 16.971 -22.466 1.00 85.69 311 ASP A C 1
ATOM 2469 O O . ASP A 1 311 ? 17.145 18.060 -22.264 1.00 85.69 311 ASP A O 1
ATOM 2473 N N . PRO A 1 312 ? 15.379 16.899 -23.038 1.00 90.56 312 PRO A N 1
ATOM 2474 C CA . PRO A 1 312 ? 14.652 15.698 -23.462 1.00 90.56 312 PRO A CA 1
ATOM 2475 C C . PRO A 1 312 ? 15.206 15.048 -24.743 1.00 90.56 312 PRO A C 1
ATOM 2477 O O . PRO A 1 312 ? 16.028 15.610 -25.469 1.00 90.56 312 PRO A O 1
ATOM 2480 N N . THR A 1 313 ? 14.739 13.828 -25.020 1.00 92.38 313 THR A N 1
ATOM 2481 C CA . THR A 1 313 ? 14.948 13.132 -26.302 1.00 92.38 313 THR A CA 1
ATOM 2482 C C . THR A 1 313 ? 13.630 13.102 -27.071 1.00 92.38 313 THR A C 1
ATOM 2484 O O . THR A 1 313 ? 12.577 12.837 -26.492 1.00 92.38 313 THR A O 1
ATOM 2487 N N . ALA A 1 314 ? 13.678 13.405 -28.366 1.00 94.00 314 ALA A N 1
ATOM 2488 C CA . ALA A 1 314 ? 12.535 13.333 -29.260 1.00 94.00 314 ALA A CA 1
ATOM 2489 C C . ALA A 1 314 ? 12.415 11.930 -29.862 1.00 94.00 314 ALA A C 1
ATOM 2491 O O . ALA A 1 314 ? 13.397 11.372 -30.358 1.00 94.00 314 ALA A O 1
ATOM 2492 N N . TYR A 1 315 ? 11.202 11.390 -29.849 1.00 94.56 315 TYR A N 1
ATOM 2493 C CA . TYR A 1 315 ? 10.860 10.061 -30.333 1.00 94.56 315 TYR A CA 1
ATOM 2494 C C . TYR A 1 315 ? 9.771 10.156 -31.399 1.00 94.56 315 TYR A C 1
ATOM 2496 O O . TYR A 1 315 ? 8.760 10.824 -31.194 1.00 94.56 315 TYR A O 1
ATOM 2504 N N . SER A 1 316 ? 9.967 9.467 -32.519 1.00 94.31 316 SER A N 1
ATOM 2505 C CA . SER A 1 316 ? 8.940 9.255 -33.537 1.00 94.31 316 SER A CA 1
ATOM 2506 C C . SER A 1 316 ? 8.048 8.081 -33.138 1.00 94.31 316 SER A C 1
ATOM 2508 O O . SER A 1 316 ? 8.545 6.983 -32.867 1.00 94.31 316 SER A O 1
ATOM 2510 N N . VAL A 1 317 ? 6.738 8.323 -33.079 1.00 93.69 317 VAL A N 1
ATOM 2511 C CA . VAL A 1 317 ? 5.682 7.364 -32.717 1.00 93.69 317 VAL A CA 1
ATOM 2512 C C . VAL A 1 317 ? 4.448 7.692 -33.552 1.00 93.69 317 VAL A C 1
ATOM 2514 O O . VAL A 1 317 ? 4.027 8.839 -33.572 1.00 93.69 317 VAL A O 1
ATOM 2517 N N . ARG A 1 318 ? 3.846 6.718 -34.250 1.00 85.50 318 ARG A N 1
ATOM 2518 C CA . ARG A 1 318 ? 2.593 6.900 -35.030 1.00 85.50 318 ARG A CA 1
ATOM 2519 C C . ARG A 1 318 ? 2.543 8.191 -35.876 1.00 85.50 318 ARG A C 1
ATOM 2521 O O . ARG A 1 318 ? 1.556 8.918 -35.842 1.00 85.50 318 ARG A O 1
ATOM 2528 N N . ASN A 1 319 ? 3.600 8.468 -36.640 1.00 80.50 319 ASN A N 1
ATOM 2529 C CA . ASN A 1 319 ? 3.734 9.655 -37.503 1.00 80.50 319 ASN A CA 1
ATOM 2530 C C . ASN A 1 319 ? 3.749 11.009 -36.766 1.00 80.50 319 ASN A C 1
ATOM 2532 O O . ASN A 1 319 ? 3.594 12.050 -37.399 1.00 80.50 319 ASN A O 1
ATOM 2536 N N . THR A 1 320 ? 3.961 11.012 -35.450 1.00 88.94 320 THR A N 1
ATOM 2537 C CA . THR A 1 320 ? 4.214 12.218 -34.658 1.00 88.94 320 THR A CA 1
ATOM 2538 C C . THR A 1 320 ? 5.569 12.132 -33.961 1.00 88.94 320 THR A C 1
ATOM 2540 O O . THR A 1 320 ? 6.127 11.048 -33.788 1.00 88.94 320 THR A O 1
ATOM 2543 N N . THR A 1 321 ? 6.100 13.285 -33.561 1.00 92.06 321 THR A N 1
ATOM 2544 C CA . THR A 1 321 ? 7.350 13.395 -32.808 1.00 92.06 321 THR A CA 1
ATOM 2545 C C . THR A 1 321 ? 7.047 13.948 -31.423 1.00 92.06 321 THR A C 1
ATOM 2547 O O . THR A 1 321 ? 6.539 15.060 -31.296 1.00 92.06 321 THR A O 1
ATOM 2550 N N . ILE A 1 322 ? 7.384 13.189 -30.381 1.00 93.31 322 ILE A N 1
ATOM 2551 C CA . ILE A 1 322 ? 7.147 13.561 -28.982 1.00 93.31 322 ILE A CA 1
ATOM 2552 C C . ILE A 1 322 ? 8.481 13.674 -28.253 1.00 93.31 322 ILE A C 1
ATOM 2554 O O . ILE A 1 322 ? 9.318 12.777 -28.332 1.00 93.31 322 ILE A O 1
ATOM 2558 N N . ALA A 1 323 ? 8.675 14.758 -27.506 1.00 93.06 323 ALA A N 1
ATOM 2559 C CA . ALA A 1 323 ? 9.819 14.910 -26.616 1.00 93.06 323 ALA A CA 1
ATOM 2560 C C . ALA A 1 323 ? 9.498 14.323 -25.235 1.00 93.06 323 ALA A C 1
ATOM 2562 O O . ALA A 1 323 ? 8.554 14.761 -24.578 1.00 93.06 323 ALA A O 1
ATOM 2563 N N . LEU A 1 324 ? 10.297 13.357 -24.783 1.00 91.25 324 LEU A N 1
ATOM 2564 C CA . LEU A 1 324 ? 10.195 12.783 -23.442 1.00 91.25 324 LEU A CA 1
ATOM 2565 C C . LEU A 1 324 ? 11.446 13.116 -22.641 1.00 91.25 324 LEU A C 1
ATOM 2567 O O . LEU A 1 324 ? 12.570 13.009 -23.146 1.00 91.25 324 LEU A O 1
ATOM 2571 N N . ARG A 1 325 ? 11.248 13.481 -21.371 1.00 90.38 325 ARG A N 1
ATOM 2572 C CA . ARG A 1 325 ? 12.370 13.619 -20.442 1.00 90.38 325 ARG A CA 1
ATOM 2573 C C . ARG A 1 325 ? 12.968 12.256 -20.117 1.00 90.38 325 ARG A C 1
ATOM 2575 O O . ARG A 1 325 ? 12.252 11.253 -20.097 1.00 90.38 325 ARG A O 1
ATOM 2582 N N . LYS A 1 326 ? 14.252 12.222 -19.765 1.00 83.69 326 LYS A N 1
ATOM 2583 C CA . LYS A 1 326 ? 14.990 10.993 -19.436 1.00 83.69 326 LYS A CA 1
ATOM 2584 C C . LYS A 1 326 ? 14.289 10.157 -18.362 1.00 83.69 326 LYS A C 1
ATOM 2586 O O . LYS A 1 326 ? 14.181 8.944 -18.509 1.00 83.69 326 LYS A O 1
ATOM 2591 N N . HIS A 1 327 ? 13.754 10.807 -17.327 1.00 80.50 327 HIS A N 1
ATOM 2592 C CA . HIS A 1 327 ? 12.980 10.138 -16.278 1.00 80.50 327 HIS A CA 1
ATOM 2593 C C . HIS A 1 327 ? 11.732 9.424 -16.830 1.00 80.50 327 HIS A C 1
ATOM 2595 O O . HIS A 1 327 ? 11.484 8.275 -16.487 1.00 80.50 327 HIS A O 1
ATOM 2601 N N . GLN A 1 328 ? 10.978 10.068 -17.728 1.00 86.31 328 GLN A N 1
ATOM 2602 C CA . GLN A 1 328 ? 9.774 9.481 -18.330 1.00 86.31 328 GLN A CA 1
ATOM 2603 C C . GLN A 1 328 ? 10.129 8.348 -19.298 1.00 86.31 328 GLN A C 1
ATOM 2605 O O . GLN A 1 328 ? 9.497 7.297 -19.288 1.00 86.31 328 GLN A O 1
ATOM 2610 N N . ALA A 1 329 ? 11.166 8.535 -20.116 1.00 87.31 329 ALA A N 1
ATOM 2611 C CA . ALA A 1 329 ? 11.626 7.516 -21.052 1.00 87.31 329 ALA A CA 1
ATOM 2612 C C . ALA A 1 329 ? 12.191 6.273 -20.332 1.00 87.31 329 ALA A C 1
ATOM 2614 O O . ALA A 1 329 ? 11.977 5.154 -20.788 1.00 87.31 329 ALA A O 1
ATOM 2615 N N . ASN A 1 330 ? 12.839 6.431 -19.171 1.00 84.06 330 ASN A N 1
ATOM 2616 C CA . ASN A 1 330 ? 13.289 5.301 -18.343 1.00 84.06 330 ASN A CA 1
ATOM 2617 C C . ASN A 1 330 ? 12.135 4.408 -17.859 1.00 84.06 330 ASN A C 1
ATOM 2619 O O . ASN A 1 330 ? 12.351 3.239 -17.559 1.00 84.06 330 ASN A O 1
ATOM 2623 N N . GLN A 1 331 ? 10.918 4.949 -17.788 1.00 83.31 331 GLN A N 1
ATOM 2624 C CA . GLN A 1 331 ? 9.723 4.241 -17.333 1.00 83.31 331 GLN A CA 1
ATOM 2625 C C . GLN A 1 331 ? 8.978 3.523 -18.473 1.00 83.31 331 GLN A C 1
ATOM 2627 O O . GLN A 1 331 ? 7.915 2.947 -18.242 1.00 83.31 331 GLN A O 1
ATOM 2632 N N . ILE A 1 332 ? 9.504 3.550 -19.701 1.00 86.75 332 ILE A N 1
ATOM 2633 C CA . ILE A 1 332 ? 8.921 2.884 -20.871 1.00 86.75 332 ILE A CA 1
ATOM 2634 C C . ILE A 1 332 ? 9.855 1.757 -21.298 1.00 86.75 332 ILE A C 1
ATOM 2636 O O . ILE A 1 332 ? 11.023 2.000 -21.606 1.00 86.75 332 ILE A O 1
ATOM 2640 N N . LEU A 1 333 ? 9.334 0.531 -21.352 1.00 84.56 333 LEU A N 1
ATOM 2641 C CA . LEU A 1 333 ? 10.086 -0.634 -21.804 1.00 84.56 333 LEU A CA 1
ATOM 2642 C C . LEU A 1 333 ? 9.810 -0.915 -23.259 1.00 84.56 333 LEU A C 1
ATOM 2644 O O . LEU A 1 333 ? 8.661 -0.914 -23.707 1.00 84.56 333 LEU A O 1
ATOM 2648 N N . VAL A 1 334 ? 10.884 -1.192 -23.984 1.00 87.81 334 VAL A N 1
ATOM 2649 C CA . VAL A 1 334 ? 10.836 -1.482 -25.404 1.00 87.81 334 VAL A CA 1
ATOM 2650 C C . VAL A 1 334 ? 11.573 -2.773 -25.714 1.00 87.81 334 VAL A C 1
ATOM 2652 O O . VAL A 1 334 ? 12.598 -3.096 -25.116 1.00 87.81 334 VAL A O 1
ATOM 2655 N N . ARG A 1 335 ? 11.049 -3.506 -26.691 1.00 85.00 335 ARG A N 1
ATOM 2656 C CA . ARG A 1 335 ? 11.709 -4.647 -27.309 1.00 85.00 335 ARG A CA 1
ATOM 2657 C C . ARG A 1 335 ? 12.387 -4.179 -28.586 1.00 85.00 335 ARG A C 1
ATOM 2659 O O . ARG A 1 335 ? 11.704 -3.703 -29.497 1.00 85.00 335 ARG A O 1
ATOM 2666 N N . ARG A 1 336 ? 13.709 -4.332 -28.669 1.00 85.94 336 ARG A N 1
ATOM 2667 C CA . ARG A 1 336 ? 14.458 -4.028 -29.898 1.00 85.94 336 ARG A CA 1
ATOM 2668 C C . ARG A 1 336 ? 13.913 -4.855 -31.061 1.00 85.94 336 ARG A C 1
ATOM 2670 O O . ARG A 1 336 ? 13.705 -6.062 -30.922 1.00 85.94 336 ARG A O 1
ATOM 2677 N N . ILE A 1 337 ? 13.686 -4.209 -32.201 1.00 84.56 337 ILE A N 1
ATOM 2678 C CA . ILE A 1 337 ? 13.391 -4.909 -33.451 1.00 84.56 337 ILE A CA 1
ATOM 2679 C C . ILE A 1 337 ? 14.753 -5.192 -34.083 1.00 84.56 337 ILE A C 1
ATOM 2681 O O . ILE A 1 337 ? 15.520 -4.256 -34.307 1.00 84.56 337 ILE A O 1
ATOM 2685 N N . LYS A 1 338 ? 15.089 -6.463 -34.336 1.00 65.50 338 LYS A N 1
ATOM 2686 C CA . LYS A 1 338 ? 16.255 -6.765 -35.175 1.00 65.50 338 LYS A CA 1
ATOM 2687 C C . LYS A 1 338 ? 15.990 -6.115 -36.530 1.00 65.50 338 LYS A C 1
ATOM 2689 O O . LYS A 1 338 ? 14.954 -6.377 -37.129 1.00 65.50 338 LYS A O 1
ATOM 2694 N N . SER A 1 339 ? 16.873 -5.224 -36.962 1.00 51.47 339 SER A N 1
ATOM 2695 C CA . SER A 1 339 ? 16.879 -4.753 -38.341 1.00 51.47 339 SER A CA 1
ATOM 2696 C C . SER A 1 339 ? 17.046 -5.980 -39.229 1.00 51.47 339 SER A C 1
ATOM 2698 O O . SER A 1 339 ? 18.104 -6.609 -39.185 1.00 51.47 339 SER A O 1
ATOM 2700 N N . ASP A 1 340 ? 15.994 -6.348 -39.960 1.00 39.31 340 ASP A N 1
ATOM 2701 C CA . ASP A 1 340 ? 16.150 -7.211 -41.124 1.00 39.31 340 ASP A CA 1
ATOM 2702 C C . ASP A 1 340 ? 17.185 -6.532 -42.030 1.00 39.31 340 ASP A C 1
ATOM 2704 O O . ASP A 1 340 ? 17.122 -5.316 -42.247 1.00 39.31 340 ASP A O 1
ATOM 2708 N N . ALA A 1 341 ? 18.209 -7.307 -42.382 1.00 31.55 341 ALA A N 1
ATOM 2709 C CA . ALA A 1 341 ? 19.397 -6.873 -43.106 1.00 31.55 341 ALA A CA 1
ATOM 2710 C C . ALA A 1 341 ? 19.076 -6.337 -44.505 1.00 31.55 341 ALA A C 1
ATOM 2712 O O . ALA A 1 341 ? 18.122 -6.857 -45.129 1.00 31.55 341 ALA A O 1
#

Foldseek 3Di:
DDPVVVVVVVVVVVVLVCLQPPPPRHPVNVVVVVVVLVLLLLLLQLLLQLLVCVVVVHFDALVSSCVSSVHDSVVSVVSVVVCVVVPQWDDDPRGIHGDPNSLLSNLLLQLQLLLQLQCCLFPPPPDNLCSNVVSSVCSSVDDSVNSVVSCVVVVNDQGGQQLAGRQDNRRHTDDDDFAFLLNDDAFWKKFFRGFDSPPSVLVVVCVVLVDGGGQIWGFHDDDPFWTWIDGQNDIGTGGPVSRRRTGIDTDDPPPVPRVQKHQQLPDDAFFKWFFADFAPSCHHPSVVVCVVVVNDGGWIKGFHDADPVRAFTWIDTPNDIDTDGPVRSRRIMTGGDPPPD

Sequence (341 aa):
MNLITIILLLPLLAIIIVLFLIPERGLFSFSRKAKRDHERIIVEDSLKHIFDCEHNNEIPSLSSLSKHLSASMEKTRQVLHKLKEIGLIHYKENSFNLTPEGKIYALRVIRIHRLLEKYLADSTGVNEADWHSHAEDREHLISYEEANRLASRMGNPLFDPHGDPIPTAEGKMPEIVNLLLTNLKVNDFAQIAHIEDEPKSVYSAIISLGLSVGMVFRIDKVSLDSIKIESNGIFYDVVKSLSDNISVNLLTETESIVKNLVPLTALKLNENALIYSLSKTLRGEQRRRIMDFGIVPGTKITPVLHSLGKDPTAYSVRNTTIALRKHQANQILVRRIKSDA

pLDDT: mean 87.31, std 10.82, range [31.55, 98.19]

Radius of gyration: 27.04 Å; chains: 1; bounding box: 55×66×87 Å